Protein AF-A0A7H4MBC1-F1 (afdb_monomer_lite)

Organism: Klebsiella variicola (NCBI:txid244366)

Secondary structure (DSSP, 8-state):
---HHHHHHHHHHHTT-----PPPP--HHHHHHHH-S-HHHHHHHHHHHHHHHHHHHHHHH-S-PPPHHHHHHHHHTSHHHHHHHHHHHHHHT--HHHHHHHHHHHHHHHS----HHHHHHHHHHHHHHHHHHSS-----SHHHHHHHHHTT---------S-THHHHHHHHHHHHTTPPPPPEEEEGGG--TTHHHHHHHTTEEEEPS--

pLDDT: mean 73.04, std 11.77, range [39.78, 94.0]

Foldseek 3Di:
DQDPVRVVCCCVQCVVPDDDDDDPDDDPVVQCVVPNDDPVSVVVVVVVVVVLVVLLCCQQPNDPDDDLVVVLVVQCPDPVNLVVLVVCCVVVVHDSVVSSVVVVVVSVQLQLQQDPSLVSVLLVVVVVVCVVPDPDDDDPPVVVVSVCSSVVHDDDDDFPPPDPCRLVVQQSVCNVSSGQRDQAADECVQCDPPRNSSNSNNRYHYDDPPD

Structure (mmCIF, N/CA/C/O backbone):
data_AF-A0A7H4MBC1-F1
#
_entry.id   AF-A0A7H4MBC1-F1
#
loop_
_atom_site.group_PDB
_atom_site.id
_atom_site.type_symbol
_atom_site.label_atom_id
_atom_site.label_alt_id
_atom_site.label_comp_id
_atom_site.label_asym_id
_atom_site.label_entity_id
_atom_site.label_seq_id
_atom_site.pdbx_PDB_ins_code
_atom_site.Cartn_x
_atom_site.Cartn_y
_atom_site.Cartn_z
_atom_site.occupancy
_atom_site.B_iso_or_equiv
_atom_site.auth_seq_id
_atom_site.auth_comp_id
_atom_site.auth_asym_id
_atom_site.auth_atom_id
_atom_site.pdbx_PDB_model_num
ATOM 1 N N . MET A 1 1 ? 26.254 13.113 8.408 1.00 47.31 1 MET A N 1
ATOM 2 C CA . MET A 1 1 ? 26.880 11.975 7.694 1.00 47.31 1 MET A CA 1
ATOM 3 C C . MET A 1 1 ? 26.847 10.759 8.611 1.00 47.31 1 MET A C 1
ATOM 5 O O . MET A 1 1 ? 27.118 10.934 9.789 1.00 47.31 1 MET A O 1
ATOM 9 N N . LEU A 1 2 ? 26.464 9.575 8.117 1.00 55.81 2 LEU A N 1
ATOM 10 C CA . LEU A 1 2 ? 26.392 8.352 8.937 1.00 55.81 2 LEU A CA 1
ATOM 11 C C . LEU A 1 2 ? 27.801 7.874 9.322 1.00 55.81 2 LEU A C 1
ATOM 13 O O . LEU A 1 2 ? 28.687 7.819 8.464 1.00 55.81 2 LEU A O 1
ATOM 17 N N . ASN A 1 3 ? 27.989 7.521 10.593 1.00 81.06 3 ASN A N 1
ATOM 18 C CA . ASN A 1 3 ? 29.262 7.048 11.136 1.00 81.06 3 ASN A CA 1
ATOM 19 C C . ASN A 1 3 ? 29.604 5.626 10.634 1.00 81.06 3 ASN A C 1
ATOM 21 O O . ASN A 1 3 ? 28.724 4.920 10.143 1.00 81.06 3 ASN A O 1
ATOM 25 N N . GLY A 1 4 ? 30.858 5.173 10.754 1.00 77.12 4 GLY A N 1
ATOM 26 C CA . GLY A 1 4 ? 31.316 3.884 10.187 1.00 77.12 4 GLY A CA 1
ATOM 27 C C . GLY A 1 4 ? 30.490 2.660 10.617 1.00 77.12 4 GLY A C 1
ATOM 28 O O . GLY A 1 4 ? 30.094 1.850 9.782 1.00 77.12 4 GLY A O 1
ATOM 29 N N . ILE A 1 5 ? 30.122 2.591 11.899 1.00 77.69 5 ILE A N 1
ATOM 30 C CA . ILE A 1 5 ? 29.246 1.543 12.452 1.00 77.69 5 ILE A CA 1
ATOM 31 C C . ILE A 1 5 ? 27.829 1.652 11.872 1.00 77.69 5 ILE A C 1
ATOM 33 O O . ILE A 1 5 ? 27.238 0.657 11.462 1.00 77.69 5 ILE A O 1
ATOM 37 N N . GLN A 1 6 ? 27.298 2.872 11.755 1.00 68.88 6 GLN A N 1
ATOM 38 C CA . GLN A 1 6 ? 25.982 3.103 11.156 1.00 68.88 6 GLN A CA 1
ATOM 39 C C . GLN A 1 6 ? 25.966 2.727 9.670 1.00 68.88 6 GLN A C 1
ATOM 41 O O . GLN A 1 6 ? 24.972 2.191 9.197 1.00 68.88 6 GLN A O 1
ATOM 46 N N . LYS A 1 7 ? 27.066 2.949 8.937 1.00 71.12 7 LYS A N 1
ATOM 47 C CA . LYS A 1 7 ? 27.222 2.484 7.552 1.00 71.12 7 LYS A CA 1
ATOM 48 C C . LYS A 1 7 ? 27.281 0.962 7.469 1.00 71.12 7 LYS A C 1
ATOM 50 O O . LYS A 1 7 ? 26.636 0.405 6.593 1.00 71.12 7 LYS A O 1
ATOM 55 N N . PHE A 1 8 ? 27.992 0.291 8.373 1.00 75.44 8 PHE A N 1
ATOM 56 C CA . PHE A 1 8 ? 28.037 -1.173 8.410 1.00 75.44 8 PHE A CA 1
ATOM 57 C C . PHE A 1 8 ? 26.649 -1.781 8.650 1.00 75.44 8 PHE A C 1
ATOM 59 O O . PHE A 1 8 ? 26.234 -2.673 7.908 1.00 75.44 8 PHE A O 1
ATOM 66 N N . PHE A 1 9 ? 25.894 -1.257 9.621 1.00 70.44 9 PHE A N 1
ATOM 67 C CA . PHE A 1 9 ? 24.509 -1.678 9.843 1.00 70.44 9 PHE A CA 1
ATOM 68 C C . PHE A 1 9 ? 23.598 -1.294 8.678 1.00 70.44 9 PHE A C 1
ATOM 70 O O . PHE A 1 9 ? 22.796 -2.117 8.256 1.00 70.44 9 PHE A O 1
ATOM 77 N N . ALA A 1 10 ? 23.751 -0.104 8.095 1.00 62.47 10 ALA A N 1
ATOM 78 C CA . ALA A 1 10 ? 22.976 0.297 6.924 1.00 62.47 10 ALA A CA 1
ATOM 79 C C . ALA A 1 10 ? 23.251 -0.609 5.714 1.00 62.47 10 ALA A C 1
ATOM 81 O O . ALA A 1 10 ? 22.317 -1.018 5.043 1.00 62.47 10 ALA A O 1
ATOM 82 N N . VAL A 1 11 ? 24.501 -0.985 5.447 1.00 69.94 11 VAL A N 1
ATOM 83 C CA . VAL A 1 11 ? 24.854 -1.889 4.339 1.00 69.94 11 VAL A CA 1
ATOM 84 C C . VAL A 1 11 ? 24.422 -3.323 4.638 1.00 69.94 11 VAL A C 1
ATOM 86 O O . VAL A 1 11 ? 23.877 -3.989 3.766 1.00 69.94 11 VAL A O 1
ATOM 89 N N . SER A 1 12 ? 24.580 -3.799 5.870 1.00 66.69 12 SER A N 1
ATOM 90 C CA . SER A 1 12 ? 24.133 -5.147 6.246 1.00 66.69 12 SER A CA 1
ATOM 91 C C . SER A 1 12 ? 22.605 -5.266 6.247 1.00 66.69 12 SER A C 1
ATOM 93 O O . SER A 1 12 ? 22.066 -6.324 5.928 1.00 66.69 12 SER A O 1
ATOM 95 N N . TRP A 1 13 ? 21.898 -4.181 6.583 1.00 57.72 13 TRP A N 1
ATOM 96 C CA . TRP A 1 13 ? 20.441 -4.161 6.689 1.00 57.72 13 TRP A CA 1
ATOM 97 C C . TRP A 1 13 ? 19.730 -3.761 5.394 1.00 57.72 13 TRP A C 1
ATOM 99 O O . TRP A 1 13 ? 18.677 -4.330 5.132 1.00 57.72 13 TRP A O 1
ATOM 109 N N . LEU A 1 14 ? 20.273 -2.819 4.609 1.00 55.97 14 LEU A N 1
ATOM 110 C CA . LEU A 1 14 ? 19.694 -2.319 3.348 1.00 55.97 14 LEU A CA 1
ATOM 111 C C . LEU A 1 14 ? 20.441 -2.784 2.086 1.00 55.97 14 LEU A C 1
ATOM 113 O O . LEU A 1 14 ? 19.895 -2.695 0.991 1.00 55.97 14 LEU A O 1
ATOM 117 N N . GLY A 1 15 ? 21.687 -3.250 2.192 1.00 49.84 15 GLY A N 1
ATOM 118 C CA . GLY A 1 15 ? 22.551 -3.486 1.027 1.00 49.84 15 GLY A CA 1
ATOM 119 C C . GLY A 1 15 ? 22.151 -4.675 0.152 1.00 49.84 15 GLY A C 1
ATOM 120 O O . GLY A 1 15 ? 22.564 -4.732 -1.001 1.00 49.84 15 GLY A O 1
ATOM 121 N N . ARG A 1 16 ? 21.332 -5.603 0.662 1.00 57.72 16 ARG A N 1
ATOM 122 C CA . ARG A 1 16 ? 20.803 -6.746 -0.107 1.00 57.72 16 ARG A CA 1
ATOM 123 C C . ARG A 1 16 ? 19.420 -6.498 -0.713 1.00 57.72 16 ARG A C 1
ATOM 125 O O . ARG A 1 16 ? 18.966 -7.300 -1.520 1.00 57.72 16 ARG A O 1
ATOM 132 N N . ASP A 1 17 ? 18.800 -5.362 -0.400 1.00 55.97 17 ASP A N 1
ATOM 133 C CA . ASP A 1 17 ? 17.381 -5.118 -0.671 1.00 55.97 17 ASP A CA 1
ATOM 134 C C . ASP A 1 17 ? 17.204 -4.093 -1.806 1.00 55.97 17 ASP A C 1
ATOM 136 O O . ASP A 1 17 ? 16.444 -3.128 -1.706 1.00 55.97 17 ASP A O 1
ATOM 140 N N . SER A 1 18 ? 17.950 -4.283 -2.900 1.00 56.34 18 SER A N 1
ATOM 141 C CA . SER A 1 18 ? 17.812 -3.484 -4.123 1.00 56.34 18 SER A CA 1
ATOM 142 C C . SER A 1 18 ? 16.904 -4.203 -5.114 1.00 56.34 18 SER A C 1
ATOM 144 O O . SER A 1 18 ? 17.347 -5.073 -5.861 1.00 56.34 18 SER A O 1
ATOM 146 N N . PHE A 1 19 ? 15.624 -3.830 -5.139 1.00 61.38 19 PHE A N 1
ATOM 147 C CA . PHE A 1 19 ? 14.699 -4.315 -6.161 1.00 61.38 19 PHE A CA 1
ATOM 148 C C . PHE A 1 19 ? 14.905 -3.520 -7.455 1.00 61.38 19 PHE A C 1
ATOM 150 O O . PHE A 1 19 ? 14.439 -2.387 -7.594 1.00 61.38 19 PHE A O 1
ATOM 157 N N . VAL A 1 20 ? 15.643 -4.102 -8.399 1.00 66.25 20 VAL A N 1
ATOM 158 C CA . VAL A 1 20 ? 15.855 -3.514 -9.725 1.00 66.25 20 VAL A CA 1
ATOM 159 C C . VAL A 1 20 ? 14.821 -4.086 -10.678 1.00 66.25 20 VAL A C 1
ATOM 161 O O . VAL A 1 20 ? 14.782 -5.289 -10.923 1.00 66.25 20 VAL A O 1
ATOM 164 N N . ARG A 1 21 ? 13.989 -3.209 -11.239 1.00 65.44 21 ARG A N 1
ATOM 165 C CA . ARG A 1 21 ? 12.991 -3.591 -12.233 1.00 65.44 21 ARG A CA 1
ATOM 166 C C . ARG A 1 21 ? 13.335 -3.011 -13.593 1.00 65.44 21 ARG A C 1
ATOM 168 O O . ARG A 1 21 ? 13.403 -1.794 -13.759 1.00 65.44 21 ARG A O 1
ATOM 175 N N . PHE A 1 22 ? 13.456 -3.893 -14.576 1.00 75.25 22 PHE A N 1
ATOM 176 C CA . PHE A 1 22 ? 13.603 -3.513 -15.973 1.00 75.25 22 PHE A CA 1
ATOM 177 C C . PHE A 1 22 ? 12.226 -3.372 -16.630 1.00 75.25 22 PHE A C 1
ATOM 179 O O . PHE A 1 22 ? 11.316 -4.166 -16.389 1.00 75.25 22 PHE A O 1
ATOM 186 N N . SER A 1 23 ? 12.063 -2.322 -17.432 1.00 72.81 23 SER A N 1
ATOM 187 C CA . SER A 1 23 ? 10.909 -2.156 -18.321 1.00 72.81 23 SER A CA 1
ATOM 188 C C . SER A 1 23 ? 11.228 -2.722 -19.706 1.00 72.81 23 SER A C 1
ATOM 190 O O . SER A 1 23 ? 12.409 -2.857 -20.033 1.00 72.81 23 SER A O 1
ATOM 192 N N . PRO A 1 24 ? 10.207 -3.013 -20.535 1.00 76.88 24 PRO A N 1
ATOM 193 C CA . PRO A 1 24 ? 10.423 -3.365 -21.933 1.00 76.88 24 PRO A CA 1
ATOM 194 C C . PRO A 1 24 ? 11.329 -2.343 -22.626 1.00 76.88 24 PRO A C 1
ATOM 196 O O . PRO A 1 24 ? 11.211 -1.136 -22.397 1.00 76.88 24 PRO A O 1
ATOM 199 N N . SER A 1 25 ? 12.243 -2.829 -23.463 1.00 80.00 25 SER A N 1
ATOM 200 C CA . SER A 1 25 ? 13.142 -1.971 -24.231 1.00 80.00 25 SER A CA 1
ATOM 201 C C . SER A 1 25 ? 12.354 -1.106 -25.214 1.00 80.00 25 SER A C 1
ATOM 203 O O . SER A 1 25 ? 11.499 -1.611 -25.941 1.00 80.00 25 SER A O 1
ATOM 205 N N . VAL A 1 26 ? 12.689 0.182 -25.286 1.00 79.50 26 VAL A N 1
ATOM 206 C CA . VAL A 1 26 ? 12.126 1.112 -26.272 1.00 79.50 26 VAL A CA 1
ATOM 207 C C . VAL A 1 26 ? 13.172 1.374 -27.352 1.00 79.50 26 VAL A C 1
ATOM 209 O O . VAL A 1 26 ? 14.286 1.802 -27.052 1.00 79.50 26 VAL A O 1
ATOM 212 N N . SER A 1 27 ? 12.823 1.122 -28.616 1.00 84.06 27 SER A N 1
ATOM 213 C CA . SER A 1 27 ? 13.711 1.391 -29.752 1.00 84.06 27 SER A CA 1
ATOM 214 C C . SER A 1 27 ? 13.678 2.872 -30.118 1.00 84.06 27 SER A C 1
ATOM 216 O O . SER A 1 27 ? 12.724 3.345 -30.731 1.00 84.06 27 SER A O 1
ATOM 218 N N . LEU A 1 28 ? 14.742 3.603 -29.778 1.00 82.00 28 LEU A N 1
ATOM 219 C CA . LEU A 1 28 ? 14.875 5.018 -30.141 1.00 82.00 28 LEU A CA 1
ATOM 220 C C . LEU A 1 28 ? 14.962 5.228 -31.657 1.00 82.00 28 LEU A C 1
ATOM 222 O O . LEU A 1 28 ? 14.448 6.223 -32.153 1.00 82.00 28 LEU A O 1
ATOM 226 N N . ARG A 1 29 ? 15.559 4.274 -32.387 1.00 81.75 29 ARG A N 1
ATOM 227 C CA . ARG A 1 29 ? 15.638 4.313 -33.854 1.00 81.75 29 ARG A CA 1
ATOM 228 C C . ARG A 1 29 ? 14.245 4.286 -34.473 1.00 81.75 29 ARG A C 1
ATOM 230 O O . ARG A 1 29 ? 13.903 5.183 -35.223 1.00 81.75 29 ARG A O 1
ATOM 237 N N . ARG A 1 30 ? 13.411 3.329 -34.060 1.00 82.94 30 ARG A N 1
ATOM 238 C CA . ARG A 1 30 ? 12.032 3.226 -34.551 1.00 82.94 30 ARG A CA 1
ATOM 239 C C . ARG A 1 30 ? 11.230 4.500 -34.276 1.00 82.94 30 ARG A C 1
ATOM 241 O O . ARG A 1 30 ? 10.480 4.946 -35.131 1.00 82.94 30 ARG A O 1
ATOM 248 N N . MET A 1 31 ? 11.409 5.104 -33.100 1.00 81.19 31 MET A N 1
ATOM 249 C CA . MET A 1 31 ? 10.715 6.352 -32.768 1.00 81.19 31 MET A CA 1
ATOM 250 C C . MET A 1 31 ? 11.221 7.548 -33.581 1.00 81.19 31 MET A C 1
ATOM 252 O O . MET A 1 31 ? 10.427 8.426 -33.903 1.00 81.19 31 MET A O 1
ATOM 256 N N . ALA A 1 32 ? 12.511 7.576 -33.926 1.00 82.94 32 ALA A N 1
ATOM 257 C CA . ALA A 1 32 ? 13.072 8.573 -34.831 1.00 82.94 32 ALA A CA 1
ATOM 258 C C . ALA A 1 32 ? 12.541 8.402 -36.264 1.00 82.94 32 ALA A C 1
ATOM 260 O O . ALA A 1 32 ? 12.189 9.396 -36.891 1.00 82.94 32 ALA A O 1
ATOM 261 N N . ASP A 1 33 ? 12.417 7.160 -36.736 1.00 85.88 33 ASP A N 1
ATOM 262 C CA . ASP A 1 33 ? 11.904 6.843 -38.074 1.00 85.88 33 ASP A CA 1
ATOM 263 C C . ASP A 1 33 ? 10.397 7.162 -38.207 1.00 85.88 33 ASP A C 1
ATOM 265 O O . ASP A 1 33 ? 9.963 7.688 -39.227 1.00 85.88 33 ASP A O 1
ATOM 269 N N . GLU A 1 34 ? 9.589 6.879 -37.175 1.00 82.94 34 GLU A N 1
ATOM 270 C CA . GLU A 1 34 ? 8.125 7.079 -37.196 1.00 82.94 34 GLU A CA 1
ATOM 271 C C . GLU A 1 34 ? 7.687 8.516 -36.863 1.00 82.94 34 GLU A C 1
ATOM 273 O O . GLU A 1 34 ? 6.610 8.950 -37.281 1.00 82.94 34 GLU A O 1
ATOM 278 N N . HIS A 1 35 ? 8.468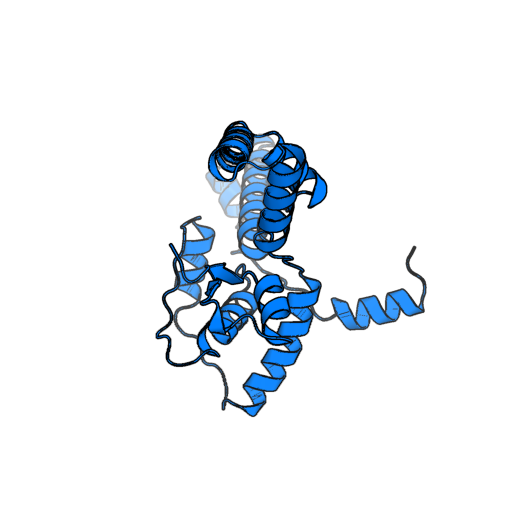 9.253 -36.068 1.00 79.94 35 HIS A N 1
ATOM 279 C CA . HIS A 1 35 ? 8.043 10.554 -35.545 1.00 79.94 35 HIS A CA 1
ATOM 280 C C . HIS A 1 35 ? 9.021 11.698 -35.802 1.00 79.94 35 HIS A C 1
ATOM 282 O O . HIS A 1 35 ? 8.592 12.840 -35.670 1.00 79.94 35 HIS A O 1
ATOM 288 N N . GLY A 1 36 ? 10.272 11.430 -36.189 1.00 83.12 36 GLY A N 1
ATOM 289 C CA . GLY A 1 36 ? 11.324 12.429 -36.405 1.00 83.12 36 GLY A CA 1
ATOM 290 C C . GLY A 1 36 ? 12.286 12.589 -35.219 1.00 83.12 36 GLY A C 1
ATOM 291 O O . GLY A 1 36 ? 12.153 11.952 -34.171 1.00 83.12 36 GLY A O 1
ATOM 292 N N . THR A 1 37 ? 13.276 13.472 -35.372 1.00 84.38 37 THR A N 1
ATOM 293 C CA . THR A 1 37 ? 14.385 13.660 -34.409 1.00 84.38 37 THR A CA 1
ATOM 294 C C . THR A 1 37 ? 14.377 15.012 -33.694 1.00 84.38 37 THR A C 1
ATOM 296 O O . THR A 1 37 ? 15.376 15.418 -33.098 1.00 84.38 37 THR A O 1
ATOM 299 N N . ASP A 1 38 ? 13.255 15.724 -33.723 1.00 85.94 38 ASP A N 1
ATOM 300 C CA . ASP A 1 38 ? 13.180 17.084 -33.201 1.00 85.94 38 ASP A CA 1
ATOM 301 C C . ASP A 1 38 ? 13.162 17.144 -31.669 1.00 85.94 38 ASP A C 1
ATOM 303 O O . ASP A 1 38 ? 12.705 16.239 -30.961 1.00 85.94 38 ASP A O 1
ATOM 307 N N . LYS A 1 39 ? 13.579 18.298 -31.134 1.00 86.81 39 LYS A N 1
ATOM 308 C CA . LYS A 1 39 ? 13.598 18.584 -29.688 1.00 86.81 39 LYS A CA 1
ATOM 309 C C . LYS A 1 39 ? 12.235 18.358 -29.019 1.00 86.81 39 LYS A C 1
ATOM 311 O O . LYS A 1 39 ? 12.179 17.930 -27.867 1.00 86.81 39 LYS A O 1
ATOM 316 N N . ILE A 1 40 ? 11.145 18.603 -29.748 1.00 84.12 40 ILE A N 1
ATOM 317 C CA . ILE A 1 40 ? 9.765 18.393 -29.286 1.00 84.12 40 ILE A CA 1
ATOM 318 C C . ILE A 1 40 ? 9.504 16.906 -29.009 1.00 84.12 40 ILE A C 1
ATOM 320 O O . ILE A 1 40 ? 8.932 16.551 -27.975 1.00 84.12 40 ILE A O 1
ATOM 324 N N . ILE A 1 41 ? 9.964 16.022 -29.894 1.00 84.81 41 ILE A N 1
ATOM 325 C CA . ILE A 1 41 ? 9.773 14.572 -29.773 1.00 84.81 41 ILE A CA 1
ATOM 326 C C . ILE A 1 41 ? 10.627 14.037 -28.630 1.00 84.81 41 ILE A C 1
ATOM 328 O O . ILE A 1 41 ? 10.113 13.312 -27.780 1.00 84.81 41 ILE A O 1
ATOM 332 N N . ALA A 1 42 ? 11.880 14.487 -28.519 1.00 85.50 42 ALA A N 1
ATOM 333 C CA . ALA A 1 42 ? 12.742 14.146 -27.388 1.00 85.50 42 ALA A CA 1
ATOM 334 C C . ALA A 1 42 ? 12.104 14.532 -26.037 1.00 85.50 42 ALA A C 1
ATOM 336 O O . ALA A 1 42 ? 12.082 13.734 -25.096 1.00 85.50 42 ALA A O 1
ATOM 337 N N . GLN A 1 43 ? 11.511 15.728 -25.940 1.00 87.00 43 GLN A N 1
ATOM 338 C CA . GLN A 1 43 ? 10.797 16.171 -24.737 1.00 87.00 43 GLN A CA 1
ATOM 339 C C . GLN A 1 43 ? 9.533 15.345 -24.464 1.00 87.00 43 GLN A C 1
ATOM 341 O O . GLN A 1 43 ? 9.264 14.995 -23.309 1.00 87.00 43 GLN A O 1
ATOM 346 N N . LYS A 1 44 ? 8.770 14.992 -25.506 1.00 85.50 44 LYS A N 1
ATOM 347 C CA . LYS A 1 44 ? 7.584 14.131 -25.390 1.00 85.50 44 LYS A CA 1
ATOM 348 C C . LYS A 1 44 ? 7.964 12.740 -24.882 1.00 85.50 44 LYS A C 1
ATOM 350 O O . LYS A 1 44 ? 7.337 12.262 -23.936 1.00 85.50 44 LYS A O 1
ATOM 355 N N . LEU A 1 45 ? 9.017 12.135 -25.433 1.00 85.69 45 LEU A N 1
ATOM 356 C CA . LEU A 1 45 ? 9.545 10.840 -24.995 1.00 85.69 45 LEU A CA 1
ATOM 357 C C . LEU A 1 45 ? 10.007 10.881 -23.542 1.00 85.69 45 LEU A C 1
ATOM 359 O O . LEU A 1 45 ? 9.602 10.035 -22.746 1.00 85.69 45 LEU A O 1
ATOM 363 N N . ALA A 1 46 ? 10.767 11.910 -23.162 1.00 86.81 46 ALA A N 1
ATOM 364 C CA . ALA A 1 46 ? 11.186 12.098 -21.778 1.00 86.81 46 ALA A CA 1
ATOM 365 C C . ALA A 1 46 ? 9.982 12.221 -20.828 1.00 86.81 46 ALA A C 1
ATOM 367 O O . ALA A 1 46 ? 9.994 11.648 -19.737 1.00 86.81 46 ALA A O 1
ATOM 368 N N . ARG A 1 47 ? 8.916 12.928 -21.231 1.00 85.81 47 ARG A N 1
ATOM 369 C CA . ARG A 1 47 ? 7.688 13.053 -20.431 1.00 85.81 47 ARG A CA 1
ATOM 370 C C . ARG A 1 47 ? 6.965 11.716 -20.279 1.00 85.81 47 ARG A C 1
ATOM 372 O O . ARG A 1 47 ? 6.591 11.367 -19.160 1.00 85.81 47 ARG A O 1
ATOM 379 N N . VAL A 1 48 ? 6.798 10.968 -21.368 1.00 85.62 48 VAL A N 1
ATOM 380 C CA . VAL A 1 48 ? 6.156 9.642 -21.348 1.00 85.62 48 VAL A CA 1
ATOM 381 C C . VAL A 1 48 ? 6.950 8.675 -20.472 1.00 85.62 48 VAL A C 1
ATOM 383 O O . VAL A 1 48 ? 6.364 8.035 -19.600 1.00 85.62 48 VAL A O 1
ATOM 386 N N . ALA A 1 49 ? 8.277 8.637 -20.616 1.00 85.44 49 ALA A N 1
ATOM 387 C CA . ALA A 1 49 ? 9.151 7.816 -19.782 1.00 85.44 49 ALA A CA 1
ATOM 388 C C . ALA A 1 49 ? 9.027 8.186 -18.296 1.00 85.44 49 ALA A C 1
ATOM 390 O O . ALA A 1 49 ? 8.828 7.310 -17.457 1.00 85.44 49 ALA A O 1
ATOM 391 N N . ARG A 1 50 ? 9.055 9.484 -17.953 1.00 85.12 50 ARG A N 1
ATOM 392 C CA . ARG A 1 50 ? 8.845 9.941 -16.566 1.00 85.12 50 ARG A CA 1
ATOM 393 C C . ARG A 1 50 ? 7.500 9.483 -16.009 1.00 85.12 50 ARG A C 1
ATOM 395 O O . ARG A 1 50 ? 7.459 9.005 -14.882 1.00 85.12 50 ARG A O 1
ATOM 402 N N . MET A 1 51 ? 6.416 9.607 -16.777 1.00 83.38 51 MET A N 1
ATOM 403 C CA . MET A 1 51 ? 5.087 9.155 -16.347 1.00 83.38 51 MET A CA 1
ATOM 404 C C . MET A 1 51 ? 5.010 7.635 -16.178 1.00 83.38 51 MET A C 1
ATOM 406 O O . MET A 1 51 ? 4.380 7.154 -15.238 1.00 83.38 51 MET A O 1
ATOM 410 N N . HIS A 1 52 ? 5.640 6.877 -17.077 1.00 83.19 52 HIS A N 1
ATOM 411 C CA . HIS A 1 52 ? 5.735 5.420 -16.992 1.00 83.19 52 HIS A CA 1
ATOM 412 C C . HIS A 1 52 ? 6.462 4.986 -15.716 1.00 83.19 52 HIS A C 1
ATOM 414 O O . HIS A 1 52 ? 5.903 4.248 -14.905 1.00 83.19 52 HIS A O 1
ATOM 420 N N . PHE A 1 53 ? 7.656 5.530 -15.471 1.00 81.81 53 PHE A N 1
ATOM 421 C CA . PHE A 1 53 ? 8.426 5.219 -14.266 1.00 81.81 53 PHE A CA 1
ATOM 422 C C . PHE A 1 53 ? 7.761 5.732 -12.985 1.00 81.81 53 PHE A C 1
ATOM 424 O O . PHE A 1 53 ? 7.849 5.074 -11.951 1.00 81.81 53 PHE A O 1
ATOM 431 N N . ALA A 1 54 ? 7.054 6.867 -13.032 1.00 78.06 54 ALA A N 1
ATOM 432 C CA . ALA A 1 54 ? 6.282 7.360 -11.894 1.00 78.06 54 ALA A CA 1
ATOM 433 C C . ALA A 1 54 ? 5.140 6.402 -11.522 1.00 78.06 54 ALA A C 1
ATOM 435 O O . ALA A 1 54 ? 4.985 6.087 -10.343 1.00 78.06 54 ALA A O 1
ATOM 436 N N . ARG A 1 55 ? 4.391 5.887 -12.509 1.00 76.44 55 ARG A N 1
ATOM 437 C CA . ARG A 1 55 ? 3.336 4.883 -12.287 1.00 76.44 55 ARG A CA 1
ATOM 438 C C . ARG A 1 55 ? 3.898 3.567 -11.762 1.00 76.44 55 ARG A C 1
ATOM 440 O O . ARG A 1 55 ? 3.377 3.037 -10.789 1.00 76.44 55 ARG A O 1
ATOM 447 N N . GLN A 1 56 ? 4.996 3.079 -12.338 1.00 73.44 56 GLN A N 1
ATOM 448 C CA . GLN A 1 56 ? 5.662 1.872 -11.839 1.00 73.44 56 GLN A CA 1
ATOM 449 C C . GLN A 1 56 ? 6.155 2.036 -10.400 1.00 73.44 56 GLN A C 1
ATOM 451 O O . GLN A 1 56 ? 5.959 1.143 -9.579 1.00 73.44 56 GLN A O 1
ATOM 456 N N . ARG A 1 57 ? 6.751 3.188 -10.075 1.00 73.44 57 ARG A N 1
ATOM 457 C CA . ARG A 1 57 ? 7.180 3.501 -8.710 1.00 73.44 57 ARG A CA 1
ATOM 458 C C . ARG A 1 57 ? 5.996 3.551 -7.750 1.00 73.44 57 ARG A C 1
ATOM 460 O O . ARG A 1 57 ? 6.111 3.026 -6.651 1.00 73.44 57 ARG A O 1
ATOM 467 N N . LEU A 1 58 ? 4.885 4.167 -8.148 1.00 70.00 58 LEU A N 1
ATOM 468 C CA . LEU A 1 58 ? 3.678 4.241 -7.324 1.00 70.00 58 LEU A CA 1
ATOM 469 C C . LEU A 1 58 ? 3.067 2.852 -7.099 1.00 70.00 58 LEU A C 1
ATOM 471 O O . LEU A 1 58 ? 2.697 2.542 -5.977 1.00 70.00 58 LEU A O 1
ATOM 475 N N . ALA A 1 59 ? 3.034 1.991 -8.117 1.00 67.88 59 ALA A N 1
ATOM 476 C CA . ALA A 1 59 ? 2.540 0.620 -7.985 1.00 67.88 59 ALA A CA 1
ATOM 477 C C . ALA A 1 59 ? 3.433 -0.273 -7.099 1.00 67.88 59 ALA A C 1
ATOM 479 O O . ALA A 1 59 ? 2.932 -1.202 -6.476 1.00 67.88 59 ALA A O 1
ATOM 480 N N . ALA A 1 60 ? 4.743 -0.002 -7.044 1.00 66.75 60 ALA A N 1
ATOM 481 C CA . ALA A 1 60 ? 5.691 -0.779 -6.242 1.00 66.75 60 ALA A CA 1
ATOM 482 C C . ALA A 1 60 ? 5.860 -0.258 -4.804 1.00 66.75 60 ALA A C 1
ATOM 484 O O . ALA A 1 60 ? 6.065 -1.040 -3.883 1.00 66.75 60 ALA A O 1
ATOM 485 N N . VAL A 1 61 ? 5.813 1.065 -4.611 1.00 65.94 61 VAL A N 1
ATOM 486 C CA . VAL A 1 61 ? 6.142 1.735 -3.335 1.00 65.94 61 VAL A CA 1
ATOM 487 C C . VAL A 1 61 ? 4.909 2.383 -2.682 1.00 65.94 61 VAL A C 1
ATOM 489 O O . VAL A 1 61 ? 4.944 2.797 -1.523 1.00 65.94 61 VAL A O 1
ATOM 492 N N . GLY A 1 62 ? 3.798 2.493 -3.403 1.00 60.50 62 GLY A N 1
ATOM 493 C CA . GLY A 1 62 ? 2.639 3.257 -2.959 1.00 60.50 62 GLY A CA 1
ATOM 494 C C . GLY A 1 62 ? 2.872 4.777 -2.996 1.00 60.50 62 GLY A C 1
ATOM 495 O O . GLY A 1 62 ? 3.966 5.262 -3.322 1.00 60.50 62 GLY A O 1
ATOM 496 N N . PRO A 1 63 ? 1.829 5.570 -2.699 1.00 61.16 63 PRO A N 1
ATOM 497 C CA . PRO A 1 63 ? 1.943 7.018 -2.595 1.00 61.16 63 PRO A CA 1
ATOM 498 C C . PRO A 1 63 ? 2.842 7.412 -1.416 1.00 61.16 63 PRO A C 1
ATOM 500 O O . PRO A 1 63 ? 2.932 6.715 -0.406 1.00 61.16 63 PRO A O 1
ATOM 503 N N . ARG A 1 64 ? 3.497 8.575 -1.515 1.00 57.66 64 ARG A N 1
ATOM 504 C CA . ARG A 1 64 ? 4.204 9.149 -0.364 1.00 57.66 64 ARG A CA 1
ATOM 505 C C . ARG A 1 64 ? 3.183 9.497 0.714 1.00 57.66 64 ARG A C 1
ATOM 507 O O . ARG A 1 64 ? 2.378 10.404 0.520 1.00 57.66 64 ARG A O 1
ATOM 514 N N . LEU A 1 65 ? 3.242 8.791 1.837 1.00 58.72 65 LEU A N 1
ATOM 515 C CA . LEU A 1 65 ? 2.420 9.101 2.997 1.00 58.72 65 LEU A CA 1
ATOM 516 C C . LEU A 1 65 ? 2.880 10.446 3.594 1.00 58.72 65 LEU A C 1
ATOM 518 O O . LEU A 1 65 ? 4.089 10.645 3.759 1.00 58.72 65 LEU A O 1
ATOM 522 N N . PRO A 1 66 ? 1.958 11.383 3.891 1.00 60.09 66 PRO A N 1
ATOM 523 C CA . PRO A 1 66 ? 2.287 12.590 4.645 1.00 60.09 66 PRO A CA 1
ATOM 524 C C . PRO A 1 66 ? 2.867 12.228 6.014 1.00 60.09 66 PRO A C 1
ATOM 526 O O . PRO A 1 66 ? 2.645 11.120 6.511 1.00 60.09 66 PRO A O 1
ATOM 529 N N . ALA A 1 67 ? 3.558 13.170 6.660 1.00 67.38 67 ALA A N 1
ATOM 530 C CA . ALA A 1 67 ? 3.902 12.988 8.063 1.00 67.38 67 ALA A CA 1
ATOM 531 C C . ALA A 1 67 ? 2.614 12.714 8.857 1.00 67.38 67 ALA A C 1
ATOM 533 O O . ALA A 1 67 ? 1.606 13.397 8.667 1.00 67.38 67 ALA A O 1
ATOM 534 N N . ARG A 1 68 ? 2.641 11.694 9.724 1.00 65.62 68 ARG A N 1
ATOM 535 C CA . ARG A 1 68 ? 1.473 11.223 10.491 1.00 65.62 68 ARG A CA 1
ATOM 536 C C . ARG A 1 68 ? 0.731 12.380 11.164 1.00 65.62 68 ARG A C 1
ATOM 538 O O . ARG A 1 68 ? -0.487 12.471 11.056 1.00 65.62 68 ARG A O 1
ATOM 545 N N . GLN A 1 69 ? 1.484 13.300 11.766 1.00 67.81 69 GLN A N 1
ATOM 546 C CA . GLN A 1 69 ? 0.934 14.472 12.440 1.00 67.81 69 GLN A CA 1
ATOM 547 C C . GLN A 1 69 ? 0.189 15.416 11.486 1.00 67.81 69 GLN A C 1
ATOM 549 O O . GLN A 1 69 ? -0.890 15.901 11.817 1.00 67.81 69 GLN A O 1
ATOM 554 N N . ASP A 1 70 ? 0.712 15.631 10.279 1.00 76.06 70 ASP A N 1
ATOM 555 C CA . ASP A 1 70 ? 0.073 16.491 9.278 1.00 76.06 70 ASP A CA 1
ATOM 556 C C . ASP A 1 70 ? -1.223 15.872 8.752 1.00 76.06 70 ASP A C 1
ATOM 558 O O . ASP A 1 70 ? -2.196 16.582 8.493 1.00 76.06 70 ASP A O 1
ATOM 562 N N . LEU A 1 71 ? -1.248 14.544 8.594 1.00 75.44 71 LEU A N 1
ATOM 563 C CA . LEU A 1 71 ? -2.452 13.813 8.206 1.00 75.44 71 LEU A CA 1
ATOM 564 C C . LEU A 1 71 ? -3.520 13.914 9.301 1.00 75.44 71 LEU A C 1
ATOM 566 O O . LEU A 1 71 ? -4.672 14.206 8.995 1.00 75.44 71 LEU A O 1
ATOM 570 N N . PHE A 1 72 ? -3.131 13.758 10.566 1.00 79.44 72 PHE A N 1
ATOM 571 C CA . PHE A 1 72 ? -4.047 13.847 11.706 1.00 79.44 72 PHE A CA 1
ATOM 572 C C . PHE A 1 72 ? -4.627 15.251 11.850 1.00 79.44 72 PHE A C 1
ATOM 574 O O . PHE A 1 72 ? -5.842 15.406 11.951 1.00 79.44 72 PHE A O 1
ATOM 581 N N . ASN A 1 73 ? -3.783 16.280 11.755 1.00 82.19 73 ASN A N 1
ATOM 582 C CA . ASN A 1 73 ? -4.223 17.673 11.796 1.00 82.19 73 ASN A CA 1
ATOM 583 C C . ASN A 1 73 ? -5.215 17.986 10.664 1.00 82.19 73 ASN A C 1
ATOM 585 O O . ASN A 1 73 ? -6.239 18.626 10.897 1.00 82.19 73 ASN A O 1
ATOM 589 N N . LYS A 1 74 ? -4.960 17.491 9.445 1.00 83.44 74 LYS A N 1
ATOM 590 C CA . LYS A 1 74 ? -5.881 17.657 8.306 1.00 83.44 74 LYS A CA 1
ATOM 591 C C . LYS A 1 74 ? -7.207 16.927 8.505 1.00 83.44 74 LYS A C 1
ATOM 593 O O . LYS A 1 74 ? -8.249 17.470 8.145 1.00 83.44 74 LYS A O 1
ATOM 598 N N . LEU A 1 75 ? -7.174 15.713 9.052 1.00 83.12 75 LEU A N 1
ATOM 599 C CA . LEU A 1 75 ? -8.373 14.920 9.320 1.00 83.12 75 LEU A CA 1
ATOM 600 C C . LEU A 1 75 ? -9.235 15.572 10.405 1.00 83.12 75 LEU A C 1
ATOM 602 O O . LEU A 1 75 ? -10.429 15.765 10.184 1.00 83.12 75 LEU A O 1
ATOM 606 N N . LEU A 1 76 ? -8.635 15.999 11.519 1.00 84.88 76 LEU A N 1
ATOM 607 C CA . LEU A 1 76 ? -9.337 16.713 12.592 1.00 84.88 76 LEU A CA 1
ATOM 608 C C . LEU A 1 76 ? -9.932 18.046 12.122 1.00 84.88 76 LEU A C 1
ATOM 610 O O . LEU A 1 76 ? -11.015 18.417 12.559 1.00 84.88 76 LEU A O 1
ATOM 614 N N . ALA A 1 77 ? -9.271 18.738 11.190 1.00 85.38 77 ALA A N 1
ATOM 615 C CA . ALA A 1 77 ? -9.792 19.965 10.586 1.00 85.38 77 ALA A CA 1
ATOM 616 C C . ALA A 1 77 ? -10.901 19.723 9.539 1.00 85.38 77 ALA A C 1
ATOM 618 O O . ALA A 1 77 ? -11.496 20.677 9.030 1.00 85.38 77 ALA A O 1
ATOM 619 N N . SER A 1 78 ? -11.183 18.469 9.167 1.00 91.44 78 SER A N 1
ATOM 620 C CA . SER A 1 78 ? -12.206 18.165 8.168 1.00 91.44 78 SER A CA 1
ATOM 621 C C . SER A 1 78 ? -13.617 18.337 8.740 1.00 91.44 78 SER A C 1
ATOM 623 O O . SER A 1 78 ? -13.917 17.915 9.855 1.00 91.44 78 SER A O 1
ATOM 625 N N . LYS A 1 79 ? -14.530 18.904 7.939 1.00 89.75 79 LYS A N 1
ATOM 626 C CA . LYS A 1 79 ? -15.930 19.122 8.350 1.00 89.75 79 LYS A CA 1
ATOM 627 C C . LYS A 1 79 ? -16.650 17.827 8.739 1.00 89.75 79 LYS A C 1
ATOM 629 O O . LYS A 1 79 ? -17.532 17.863 9.587 1.00 89.75 79 LYS A O 1
ATOM 634 N N . ALA A 1 80 ? -16.300 16.705 8.106 1.00 88.44 80 ALA A N 1
ATOM 635 C CA . ALA A 1 80 ? -16.902 15.407 8.398 1.00 88.44 80 ALA A CA 1
ATOM 636 C C . ALA A 1 80 ? -16.535 14.923 9.809 1.00 88.44 80 ALA A C 1
ATOM 638 O O . ALA A 1 80 ? -17.414 14.531 10.569 1.00 88.44 80 ALA A O 1
ATOM 639 N N . ILE A 1 81 ? -15.253 15.011 10.175 1.00 86.12 81 ILE A N 1
ATOM 640 C CA . ILE A 1 81 ? -14.774 14.583 11.493 1.00 86.12 81 ILE A CA 1
ATOM 641 C C . ILE A 1 81 ? -15.188 15.573 12.577 1.00 86.12 81 ILE A C 1
ATOM 643 O O . ILE A 1 81 ? -15.620 15.138 13.636 1.00 86.12 81 ILE A O 1
ATOM 647 N N . ALA A 1 82 ? -15.138 16.882 12.312 1.00 88.69 82 ALA A N 1
ATOM 648 C CA . ALA A 1 82 ? -15.621 17.884 13.261 1.00 88.69 82 ALA A CA 1
ATOM 649 C C . ALA A 1 82 ? -17.091 17.636 13.650 1.00 88.69 82 ALA A C 1
ATOM 651 O O . ALA A 1 82 ? -17.420 17.621 14.832 1.00 88.69 82 ALA A O 1
ATOM 652 N N . ARG A 1 83 ? -17.954 17.330 12.668 1.00 90.44 83 ARG A N 1
ATOM 653 C CA . ARG A 1 83 ? -19.350 16.939 12.927 1.00 90.44 83 ARG A CA 1
ATOM 654 C C . ARG A 1 83 ? -19.455 15.644 13.727 1.00 90.44 83 ARG A C 1
ATOM 656 O O . ARG A 1 83 ? -20.198 15.605 14.695 1.00 90.44 83 ARG A O 1
ATOM 663 N N . ALA A 1 84 ? -18.683 14.615 13.373 1.00 88.81 84 ALA A N 1
ATOM 664 C CA . ALA A 1 84 ? -18.688 13.354 14.115 1.00 88.81 84 ALA A CA 1
ATOM 665 C C . ALA A 1 84 ? -18.250 13.528 15.585 1.00 88.81 84 ALA A C 1
ATOM 667 O O . ALA A 1 84 ? -18.820 12.897 16.471 1.00 88.81 84 ALA A O 1
ATOM 668 N N . VAL A 1 85 ? -17.279 14.410 15.852 1.00 91.50 85 VAL A N 1
ATOM 669 C CA . VAL A 1 85 ? -16.835 14.763 17.212 1.00 91.50 85 VAL A CA 1
ATOM 670 C C . VAL A 1 85 ? -17.937 15.500 17.976 1.00 91.50 85 VAL A C 1
ATOM 672 O O . VAL A 1 85 ? -18.192 15.175 19.136 1.00 91.50 85 VAL A O 1
ATOM 675 N N . GLU A 1 86 ? -18.620 16.457 17.341 1.00 91.75 86 GLU A N 1
ATOM 676 C CA . GLU A 1 86 ? -19.772 17.144 17.941 1.00 91.75 86 GLU A CA 1
ATOM 677 C C . GLU A 1 86 ? -20.921 16.175 18.253 1.00 91.75 86 GLU A C 1
ATOM 679 O O . GLU A 1 86 ? -21.498 16.226 19.344 1.00 91.75 86 GLU A O 1
ATOM 684 N N . ASP A 1 87 ? -21.232 15.270 17.325 1.00 91.12 87 ASP A N 1
ATOM 685 C CA . ASP A 1 87 ? -22.285 14.266 17.479 1.00 91.12 87 ASP A CA 1
ATOM 686 C C . ASP A 1 87 ? -21.948 13.273 18.599 1.00 91.12 87 ASP A C 1
ATOM 688 O O . ASP A 1 87 ? -22.808 12.955 19.425 1.00 91.12 87 ASP A O 1
ATOM 692 N N . GLU A 1 88 ? -20.689 12.834 18.700 1.00 88.19 88 GLU A N 1
ATOM 693 C CA . GLU A 1 88 ? -20.224 11.977 19.793 1.00 88.19 88 GLU A CA 1
ATOM 694 C C . GLU A 1 88 ? -20.299 12.698 21.144 1.00 88.19 88 GLU A C 1
ATOM 696 O O . GLU A 1 88 ? -20.798 12.122 22.117 1.00 88.19 88 GLU A O 1
ATOM 701 N N . ALA A 1 89 ? -19.862 13.961 21.205 1.00 93.62 89 ALA A N 1
ATOM 702 C CA . ALA A 1 89 ? -19.934 14.773 22.417 1.00 93.62 89 ALA A CA 1
ATOM 703 C C . ALA A 1 89 ? -21.382 14.913 22.911 1.00 93.62 89 ALA A C 1
ATOM 705 O O . ALA A 1 89 ? -21.657 14.710 24.098 1.00 93.62 89 ALA A O 1
ATOM 706 N N . ARG A 1 90 ? -22.323 15.182 21.995 1.00 92.31 90 ARG A N 1
ATOM 707 C CA . ARG A 1 90 ? -23.760 15.288 22.301 1.00 92.31 90 ARG A CA 1
ATOM 708 C C . ARG A 1 90 ? -24.363 13.953 22.723 1.00 92.31 90 ARG A C 1
ATOM 710 O O . ARG A 1 90 ? -25.037 13.892 23.750 1.00 92.31 90 ARG A O 1
ATOM 717 N N . SER A 1 91 ? -24.121 12.894 21.953 1.00 91.94 91 SER A N 1
ATOM 718 C CA . SER A 1 91 ? -24.711 11.570 22.178 1.00 91.94 91 SER A CA 1
ATOM 719 C C . SER A 1 91 ? -24.234 10.949 23.492 1.00 91.94 91 SER A C 1
ATOM 721 O O . SER A 1 91 ? -25.045 10.495 24.300 1.00 91.94 91 SER A O 1
ATOM 723 N N . LYS A 1 92 ? -22.921 10.991 23.748 1.00 88.75 92 LYS A N 1
ATOM 724 C CA . LYS A 1 92 ? -22.308 10.399 24.946 1.00 88.75 92 LYS A CA 1
ATOM 725 C C . LYS A 1 92 ? -22.272 11.350 26.144 1.00 88.75 92 LYS A C 1
ATOM 727 O O . LYS A 1 92 ? -21.823 10.940 27.211 1.00 88.75 92 LYS A O 1
ATOM 732 N N . LYS A 1 93 ? -22.744 12.595 25.986 1.00 92.88 93 LYS A N 1
ATOM 733 C CA . LYS A 1 93 ? -22.722 13.656 27.012 1.00 92.88 93 LYS A CA 1
ATOM 734 C C . LYS A 1 93 ? -21.326 13.869 27.612 1.00 92.88 93 LYS A C 1
ATOM 736 O O . LYS A 1 93 ? -21.172 14.025 28.821 1.00 92.88 93 LYS A O 1
ATOM 741 N N . ILE A 1 94 ? -20.308 13.854 26.759 1.00 93.44 94 ILE A N 1
ATOM 742 C CA . ILE A 1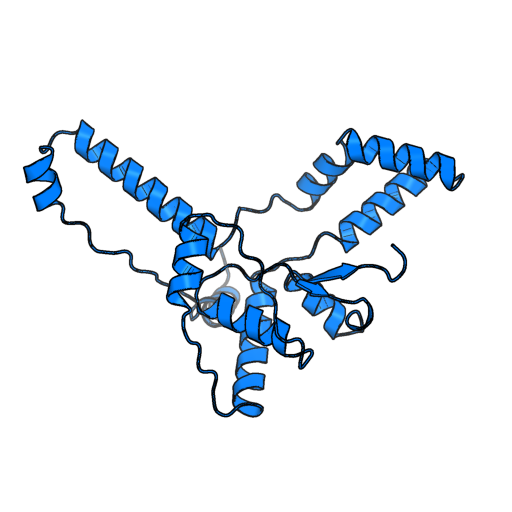 94 ? -18.912 14.098 27.137 1.00 93.44 94 ILE A CA 1
ATOM 743 C C . ILE A 1 94 ? -18.478 15.492 26.680 1.00 93.44 94 ILE A C 1
ATOM 745 O O . ILE A 1 94 ? -19.106 16.094 25.810 1.00 93.44 94 ILE A O 1
ATOM 749 N N . SER A 1 95 ? -17.397 16.021 27.258 1.00 94.00 95 SER A N 1
ATOM 750 C CA . SER A 1 95 ? -16.840 17.293 26.795 1.00 94.00 95 SER A CA 1
ATOM 751 C C . SER A 1 95 ? -16.343 17.177 25.350 1.00 94.00 95 SER A C 1
ATOM 753 O O . SER A 1 95 ? -15.887 16.115 24.919 1.00 94.00 95 SER A O 1
ATOM 755 N N . HIS A 1 96 ? -16.383 18.289 24.612 1.00 91.12 96 HIS A N 1
ATOM 756 C CA . HIS A 1 96 ? -15.850 18.347 23.248 1.00 91.12 96 HIS A CA 1
ATOM 757 C C . HIS A 1 96 ? -14.374 17.925 23.203 1.00 91.12 96 HIS A C 1
ATOM 759 O O . HIS A 1 96 ? -13.961 17.175 22.325 1.00 91.12 96 HIS A O 1
ATOM 765 N N . GLU A 1 97 ? -13.587 18.341 24.198 1.00 89.31 97 GLU A N 1
ATOM 766 C CA . GLU A 1 97 ? -12.188 17.932 24.338 1.00 89.31 97 GLU A CA 1
ATOM 767 C C . GLU A 1 97 ? -12.048 16.410 24.487 1.00 89.31 97 GLU A C 1
ATOM 769 O O . GLU A 1 97 ? -11.190 15.799 23.849 1.00 89.31 97 GLU A O 1
ATOM 774 N N . LYS A 1 98 ? -12.929 15.763 25.264 1.00 86.88 98 LYS A N 1
ATOM 775 C CA . LYS A 1 98 ? -12.903 14.308 25.430 1.00 86.88 98 LYS A CA 1
ATOM 776 C C . LYS A 1 98 ? -13.314 13.572 24.155 1.00 86.88 98 LYS A C 1
ATOM 778 O O . LYS A 1 98 ? -12.678 12.581 23.807 1.00 86.88 98 LYS A O 1
ATOM 783 N N . ALA A 1 99 ? -14.326 14.062 23.441 1.00 88.25 99 ALA A N 1
ATOM 784 C CA . ALA A 1 99 ? -14.719 13.514 22.141 1.00 88.25 99 ALA A CA 1
ATOM 785 C C . ALA A 1 99 ? -13.591 13.662 21.104 1.00 88.25 99 ALA A C 1
ATOM 787 O O . ALA A 1 99 ? -13.292 12.728 20.363 1.00 88.25 99 ALA A O 1
ATOM 788 N N . GLN A 1 100 ? -12.882 14.793 21.114 1.00 86.44 100 GLN A N 1
ATOM 789 C CA . GLN A 1 100 ? -11.719 15.007 20.256 1.00 86.44 100 GLN A CA 1
ATOM 790 C C . GLN A 1 100 ? -10.560 14.060 20.608 1.00 86.44 100 GLN A C 1
ATOM 792 O O . GLN A 1 100 ? -9.934 13.507 19.706 1.00 86.44 100 GLN A O 1
ATOM 797 N N . GLN A 1 101 ? -10.298 13.813 21.896 1.00 86.56 101 GLN A N 1
ATOM 798 C CA . GLN A 1 101 ? -9.320 12.802 22.323 1.00 86.56 101 GLN A CA 1
ATOM 799 C C . GLN A 1 101 ? -9.713 11.389 21.877 1.00 86.56 101 GLN A C 1
ATOM 801 O O . GLN A 1 101 ? -8.849 10.638 21.428 1.00 86.56 101 GLN A O 1
ATOM 806 N N . ASN A 1 102 ? -10.998 11.028 21.953 1.00 82.69 102 ASN A N 1
ATOM 807 C CA . ASN A 1 102 ? -11.483 9.738 21.457 1.00 82.69 102 ASN A CA 1
ATOM 808 C C . ASN A 1 102 ? -11.273 9.609 19.942 1.00 82.69 102 ASN A C 1
ATOM 810 O O . ASN A 1 102 ? -10.796 8.576 19.478 1.00 82.69 102 ASN A O 1
ATOM 814 N N . ALA A 1 103 ? -11.567 10.665 19.178 1.00 82.69 103 ALA A N 1
ATOM 815 C CA . ALA A 1 103 ? -11.319 10.694 17.741 1.00 82.69 103 ALA A CA 1
ATOM 816 C C . ALA A 1 103 ? -9.826 10.542 17.417 1.00 82.69 103 ALA A C 1
ATOM 818 O O . ALA A 1 103 ? -9.479 9.787 16.512 1.00 82.69 103 ALA A O 1
ATOM 819 N N . ILE A 1 104 ? -8.937 11.192 18.178 1.00 82.25 104 ILE A N 1
ATOM 820 C CA . ILE A 1 104 ? -7.484 11.010 18.044 1.00 82.25 104 ILE A CA 1
ATOM 821 C C . ILE A 1 104 ? -7.094 9.562 18.345 1.00 82.25 104 ILE A C 1
ATOM 823 O O . ILE A 1 104 ? -6.392 8.964 17.540 1.00 82.25 104 ILE A O 1
ATOM 827 N N . ALA A 1 105 ? -7.579 8.971 19.438 1.00 76.56 105 ALA A N 1
ATOM 828 C CA . ALA A 1 105 ? -7.276 7.582 19.789 1.00 76.56 105 ALA A CA 1
ATOM 829 C C . ALA A 1 105 ? -7.745 6.595 18.702 1.00 76.56 105 ALA A C 1
ATOM 831 O O . ALA A 1 105 ? -7.006 5.688 18.324 1.00 76.56 105 ALA A O 1
ATOM 832 N N . LEU A 1 106 ? -8.933 6.814 18.132 1.00 71.00 106 LEU A N 1
ATOM 833 C CA . LEU A 1 106 ? -9.447 6.038 16.999 1.00 71.00 106 LEU A CA 1
ATOM 834 C C . LEU A 1 106 ? -8.596 6.236 15.739 1.00 71.00 106 LEU A C 1
ATOM 836 O O . LEU A 1 106 ? -8.277 5.269 15.051 1.00 71.00 106 LEU A O 1
ATOM 840 N N . MET A 1 107 ? -8.179 7.468 15.436 1.00 73.44 107 MET A N 1
ATOM 841 C CA . MET A 1 107 ? -7.249 7.728 14.333 1.00 73.44 107 MET A CA 1
ATOM 842 C C . MET A 1 107 ? -5.900 7.054 14.562 1.00 73.44 107 MET A C 1
ATOM 844 O O . MET A 1 107 ? -5.330 6.514 13.620 1.00 73.44 107 MET A O 1
ATOM 848 N N . GLU A 1 108 ? -5.385 7.055 15.790 1.00 68.06 108 GLU A N 1
ATOM 849 C CA . GLU A 1 108 ? -4.157 6.350 16.151 1.00 68.06 108 GLU A CA 1
ATOM 850 C C . GLU A 1 108 ? -4.279 4.843 15.970 1.00 68.06 108 GLU A C 1
ATOM 852 O O . GLU A 1 108 ? -3.299 4.201 15.580 1.00 68.06 108 GLU A O 1
ATOM 857 N N . GLU A 1 109 ? -5.472 4.311 16.216 1.00 61.19 109 GLU A N 1
ATOM 858 C CA . GLU A 1 109 ? -5.801 2.906 16.055 1.00 61.19 109 GLU A CA 1
ATOM 859 C C . GLU A 1 109 ? -5.922 2.490 14.578 1.00 61.19 109 GLU A C 1
ATOM 861 O O . GLU A 1 109 ? -5.401 1.437 14.189 1.00 61.19 109 GLU A O 1
ATOM 866 N N . ILE A 1 110 ? -6.585 3.321 13.766 1.00 59.62 110 ILE A N 1
ATOM 867 C CA . ILE A 1 110 ? -6.848 3.094 12.334 1.00 59.62 110 ILE A CA 1
ATOM 868 C C . ILE A 1 110 ? -5.614 3.397 11.484 1.00 59.62 110 ILE A C 1
ATOM 870 O O . ILE A 1 110 ? -5.397 2.744 10.461 1.00 59.62 110 ILE A O 1
ATOM 874 N N . ALA A 1 111 ? -4.792 4.369 11.891 1.00 57.97 111 ALA A N 1
ATOM 875 C CA . ALA A 1 111 ? -3.533 4.697 11.237 1.00 57.97 111 ALA A CA 1
ATOM 876 C C . ALA A 1 111 ? -2.517 3.577 11.485 1.00 57.97 111 ALA A C 1
ATOM 878 O O . ALA A 1 111 ? -1.599 3.689 12.307 1.00 57.97 111 ALA A O 1
ATOM 879 N N . ALA A 1 112 ? -2.700 2.488 10.740 1.00 51.69 112 ALA A N 1
ATOM 880 C CA . ALA A 1 112 ? -1.745 1.422 10.541 1.00 51.69 112 ALA A CA 1
ATOM 881 C C . ALA A 1 112 ? -0.351 2.040 10.366 1.00 51.69 112 ALA A C 1
ATOM 883 O O . ALA A 1 112 ? -0.103 2.813 9.439 1.00 51.69 112 ALA A O 1
ATOM 884 N N . ASN A 1 113 ? 0.557 1.734 11.297 1.00 54.09 113 ASN A N 1
ATOM 885 C CA . ASN A 1 113 ? 1.948 2.184 11.258 1.00 54.09 113 ASN A CA 1
ATOM 886 C C . ASN A 1 113 ? 2.707 1.395 10.186 1.00 54.09 113 ASN A C 1
ATOM 888 O O . ASN A 1 113 ? 3.547 0.550 10.499 1.00 54.09 113 ASN A O 1
ATOM 892 N N . PHE A 1 114 ? 2.369 1.641 8.923 1.00 52.12 114 PHE A N 1
ATOM 893 C CA . PHE A 1 114 ? 2.983 1.004 7.770 1.00 52.12 114 PHE A CA 1
ATOM 894 C C . PHE A 1 114 ? 4.458 1.416 7.703 1.00 52.12 114 PHE A C 1
ATOM 896 O O . PHE A 1 114 ? 4.797 2.517 7.269 1.00 52.12 114 PHE A O 1
ATOM 903 N N . SER A 1 115 ? 5.345 0.555 8.200 1.00 55.53 115 SER A N 1
ATOM 904 C CA . SER A 1 115 ? 6.786 0.795 8.185 1.00 55.53 115 SER A CA 1
ATOM 905 C C . SER A 1 115 ? 7.459 -0.190 7.248 1.00 55.53 115 SER A C 1
ATOM 907 O O . SER A 1 115 ? 7.426 -1.402 7.459 1.00 55.53 115 SER A O 1
ATOM 909 N N . TYR A 1 116 ? 8.148 0.355 6.249 1.00 56.09 116 TYR A N 1
ATOM 910 C CA . TYR A 1 116 ? 9.009 -0.414 5.358 1.00 56.09 116 TYR A CA 1
ATOM 911 C C . TYR A 1 116 ? 10.071 -1.222 6.115 1.00 56.09 116 TYR A C 1
ATOM 913 O O . TYR A 1 116 ? 10.435 -2.308 5.680 1.00 56.09 116 TYR A O 1
ATOM 921 N N . GLU A 1 117 ? 10.565 -0.725 7.251 1.00 56.12 117 GLU A N 1
ATOM 922 C CA . GLU A 1 117 ? 11.491 -1.471 8.115 1.00 56.12 117 GLU A CA 1
ATOM 923 C C . GLU A 1 117 ? 10.834 -2.710 8.713 1.00 56.12 117 GLU A C 1
ATOM 925 O O . GLU A 1 117 ? 11.456 -3.771 8.774 1.00 56.12 117 GLU A O 1
ATOM 930 N N . MET A 1 118 ? 9.569 -2.589 9.112 1.00 57.97 118 MET A N 1
ATOM 931 C CA . MET A 1 118 ? 8.829 -3.692 9.706 1.00 57.97 118 MET A CA 1
ATOM 932 C C . MET A 1 118 ? 8.424 -4.740 8.667 1.00 57.97 118 MET A C 1
ATOM 934 O O . MET A 1 118 ? 8.479 -5.931 8.968 1.00 57.97 118 MET A O 1
ATOM 938 N N . ILE A 1 119 ? 8.103 -4.319 7.437 1.00 63.75 119 ILE A N 1
ATOM 939 C CA . ILE A 1 119 ? 7.910 -5.229 6.296 1.00 63.75 119 ILE A CA 1
ATOM 940 C C . ILE A 1 119 ? 9.187 -6.037 6.055 1.00 63.75 119 ILE A C 1
ATOM 942 O O . ILE A 1 119 ? 9.112 -7.256 5.994 1.00 63.75 119 ILE A O 1
ATOM 946 N N . ARG A 1 120 ? 10.364 -5.393 6.028 1.00 64.69 120 ARG A N 1
ATOM 947 C CA . ARG A 1 120 ? 11.654 -6.090 5.848 1.00 64.69 120 ARG A CA 1
ATOM 948 C C . ARG A 1 120 ? 11.964 -7.085 6.967 1.00 64.69 120 ARG A C 1
ATOM 950 O O . ARG A 1 120 ? 12.452 -8.181 6.707 1.00 64.69 120 ARG A O 1
ATOM 957 N N . LEU A 1 121 ? 11.704 -6.712 8.221 1.00 64.62 121 LEU A N 1
ATOM 958 C CA . LEU A 1 121 ? 11.902 -7.627 9.348 1.00 64.62 121 LEU A CA 1
ATOM 959 C C . LEU A 1 121 ? 10.946 -8.824 9.258 1.00 64.62 121 LEU A C 1
ATOM 961 O O . LEU A 1 121 ? 11.360 -9.964 9.461 1.00 64.62 121 LEU A O 1
ATOM 965 N N . THR A 1 122 ? 9.686 -8.556 8.920 1.00 65.50 122 THR A N 1
ATOM 966 C CA . THR A 1 122 ? 8.662 -9.586 8.739 1.00 65.50 122 THR A CA 1
ATOM 967 C C . THR A 1 122 ? 9.021 -10.507 7.580 1.00 65.50 122 THR A C 1
ATOM 969 O O . THR A 1 122 ? 8.916 -11.712 7.740 1.00 65.50 122 THR A O 1
ATOM 972 N N . ASP A 1 123 ? 9.519 -9.977 6.465 1.00 69.44 123 ASP A N 1
ATOM 973 C CA . ASP A 1 123 ? 9.952 -10.750 5.300 1.00 69.44 123 ASP A CA 1
ATOM 974 C C . ASP A 1 123 ? 11.017 -11.797 5.656 1.00 69.44 123 ASP A C 1
ATOM 976 O O . ASP A 1 123 ? 10.870 -12.974 5.337 1.00 69.44 123 ASP A O 1
ATOM 980 N N . ARG A 1 124 ? 12.040 -11.410 6.432 1.00 71.94 124 ARG A N 1
ATOM 981 C CA . ARG A 1 124 ? 13.085 -12.342 6.899 1.00 71.94 124 ARG A CA 1
ATOM 982 C C . ARG A 1 124 ? 12.533 -13.430 7.822 1.00 71.94 124 ARG A C 1
ATOM 984 O O . ARG A 1 124 ? 12.911 -14.594 7.694 1.00 71.94 124 ARG A O 1
ATOM 991 N N . ILE A 1 125 ? 11.645 -13.061 8.748 1.00 72.25 125 ILE A N 1
ATOM 992 C CA . ILE A 1 125 ? 11.008 -14.008 9.677 1.00 72.25 125 ILE A CA 1
ATOM 993 C C . ILE A 1 125 ? 10.083 -14.962 8.914 1.00 72.25 125 ILE A C 1
ATOM 995 O O . ILE A 1 125 ? 10.112 -16.172 9.148 1.00 72.25 125 ILE A O 1
ATOM 999 N N . LEU A 1 126 ? 9.281 -14.432 7.991 1.00 72.50 126 LEU A N 1
ATOM 1000 C CA . LEU A 1 126 ? 8.356 -15.200 7.169 1.00 72.50 126 LEU A CA 1
ATOM 1001 C C . LEU A 1 126 ? 9.110 -16.123 6.218 1.00 72.50 126 LEU A C 1
ATOM 1003 O O . LEU A 1 126 ? 8.778 -17.296 6.173 1.00 72.50 126 LEU A O 1
ATOM 1007 N N . GLY A 1 127 ? 10.179 -15.669 5.562 1.00 72.50 127 GLY A N 1
ATOM 1008 C CA . GLY A 1 127 ? 11.024 -16.523 4.724 1.00 72.50 127 GLY A CA 1
ATOM 1009 C C . GLY A 1 127 ? 11.602 -17.716 5.494 1.00 72.50 127 GLY A C 1
ATOM 1010 O O . GLY A 1 127 ? 11.519 -18.852 5.029 1.00 72.50 127 GLY A O 1
ATOM 1011 N N . PHE A 1 128 ? 12.113 -17.495 6.713 1.00 75.50 128 PHE A N 1
ATOM 1012 C CA . PHE A 1 128 ? 12.533 -18.594 7.595 1.00 75.50 128 PHE A CA 1
ATOM 1013 C C . PHE A 1 128 ? 11.365 -19.527 7.952 1.00 75.50 128 PHE A C 1
ATOM 1015 O O . PHE A 1 128 ? 11.496 -20.748 7.887 1.00 75.50 128 PHE A O 1
ATOM 1022 N N . THR A 1 129 ? 10.215 -18.952 8.305 1.00 76.19 129 THR A N 1
ATOM 1023 C CA . THR A 1 129 ? 9.007 -19.693 8.693 1.00 76.19 129 THR A CA 1
ATOM 1024 C C . THR A 1 129 ? 8.488 -20.552 7.540 1.00 76.19 129 THR A C 1
ATOM 1026 O O . THR A 1 129 ? 8.176 -21.723 7.737 1.00 76.19 129 THR A O 1
ATOM 1029 N N . TRP A 1 130 ? 8.464 -20.019 6.320 1.00 77.50 130 TRP A N 1
ATOM 1030 C CA . TRP A 1 130 ? 7.997 -20.716 5.129 1.00 77.50 130 TRP A CA 1
ATOM 1031 C C . TRP A 1 130 ? 8.936 -21.828 4.699 1.00 77.50 130 TRP A C 1
ATOM 1033 O O . TRP A 1 130 ? 8.457 -22.923 4.432 1.00 77.50 130 TRP A O 1
ATOM 1043 N N . ASN A 1 131 ? 10.249 -21.597 4.730 1.00 76.00 131 ASN A N 1
ATOM 1044 C CA . ASN A 1 131 ? 11.231 -22.649 4.453 1.00 76.00 131 ASN A CA 1
ATOM 1045 C C . ASN A 1 131 ? 11.174 -23.794 5.477 1.00 76.00 131 ASN A C 1
ATOM 1047 O O . ASN A 1 131 ? 11.581 -24.912 5.172 1.00 76.00 131 ASN A O 1
ATOM 1051 N N . ARG A 1 132 ? 10.681 -23.527 6.694 1.00 76.31 132 ARG A N 1
ATOM 1052 C CA . ARG A 1 132 ? 10.520 -24.536 7.748 1.00 76.31 132 ARG A CA 1
ATOM 1053 C C . ARG A 1 132 ? 9.175 -25.267 7.693 1.00 76.31 132 ARG A C 1
ATOM 1055 O O . ARG A 1 132 ? 9.128 -26.440 8.045 1.00 76.31 132 ARG A O 1
ATOM 1062 N N . LEU A 1 133 ? 8.094 -24.580 7.320 1.00 76.62 133 LEU A N 1
ATOM 1063 C CA . LEU A 1 133 ? 6.728 -25.123 7.343 1.00 76.62 133 LEU A CA 1
ATOM 1064 C C . LEU A 1 133 ? 6.265 -25.692 5.995 1.00 76.62 133 LEU A C 1
ATOM 1066 O O . LEU A 1 133 ? 5.409 -26.572 5.979 1.00 76.62 133 LEU A O 1
ATOM 1070 N N . TYR A 1 134 ? 6.811 -25.209 4.878 1.00 72.94 134 TYR A N 1
ATOM 1071 C CA . TYR A 1 134 ? 6.396 -25.587 3.527 1.00 72.94 134 TYR A CA 1
ATOM 1072 C C . TYR A 1 134 ? 7.591 -26.075 2.703 1.00 72.94 134 TYR A C 1
ATOM 1074 O O . TYR A 1 134 ? 8.702 -25.573 2.831 1.00 72.94 134 TYR A O 1
ATOM 1082 N N . GLN A 1 135 ? 7.354 -27.013 1.782 1.00 71.38 135 GLN A N 1
ATOM 1083 C CA . GLN A 1 135 ? 8.371 -27.526 0.848 1.00 71.38 135 GLN A CA 1
ATOM 1084 C C . GLN A 1 135 ? 8.628 -26.580 -0.348 1.00 71.38 135 GLN A C 1
ATOM 1086 O O . GLN A 1 135 ? 9.033 -27.015 -1.423 1.00 71.38 135 GLN A O 1
ATOM 1091 N N . GLY A 1 136 ? 8.380 -25.281 -0.166 1.00 71.94 136 GLY A N 1
ATOM 1092 C CA . GLY A 1 136 ? 8.437 -24.256 -1.207 1.00 71.94 136 GLY A CA 1
ATOM 1093 C C . GLY A 1 136 ? 7.077 -23.621 -1.503 1.00 71.94 136 GLY A C 1
ATOM 1094 O O . GLY A 1 136 ? 6.020 -24.202 -1.255 1.00 71.94 136 GLY A O 1
ATOM 1095 N N . ILE A 1 137 ? 7.114 -22.395 -2.030 1.00 77.69 137 ILE A N 1
ATOM 1096 C CA . ILE A 1 137 ? 5.930 -21.620 -2.417 1.00 77.69 137 ILE A CA 1
ATOM 1097 C C . ILE A 1 137 ? 5.945 -21.463 -3.940 1.00 77.69 137 ILE A C 1
ATOM 1099 O O . ILE A 1 137 ? 6.786 -20.749 -4.481 1.00 77.69 137 ILE A O 1
ATOM 1103 N N . ASN A 1 138 ? 4.991 -22.096 -4.626 1.00 78.06 138 ASN A N 1
ATOM 1104 C CA . ASN A 1 138 ? 4.826 -21.965 -6.075 1.00 78.06 138 ASN A CA 1
ATOM 1105 C C . ASN A 1 138 ? 3.694 -20.989 -6.399 1.00 78.06 138 ASN A C 1
ATOM 1107 O O . ASN A 1 138 ? 2.520 -21.271 -6.155 1.00 78.06 138 ASN A O 1
ATOM 1111 N N . VAL A 1 139 ? 4.047 -19.841 -6.978 1.00 80.56 139 VAL A N 1
ATOM 1112 C CA . VAL A 1 139 ? 3.092 -18.786 -7.334 1.00 80.56 139 VAL A CA 1
ATOM 1113 C C . VAL A 1 139 ? 2.780 -18.856 -8.825 1.00 80.56 139 VAL A C 1
ATOM 1115 O O . VAL A 1 139 ? 3.667 -18.710 -9.661 1.00 80.56 139 VAL A O 1
ATOM 1118 N N . HIS A 1 140 ? 1.503 -19.019 -9.158 1.00 81.19 140 HIS A N 1
ATOM 1119 C CA . HIS A 1 140 ? 1.014 -19.037 -10.537 1.00 81.19 140 HIS A CA 1
ATOM 1120 C C . HIS A 1 140 ? 0.237 -17.752 -10.846 1.00 81.19 140 HIS A C 1
ATOM 1122 O O . HIS A 1 140 ? -0.340 -17.139 -9.951 1.00 81.19 140 HIS A O 1
ATOM 1128 N N . ASN A 1 141 ? 0.200 -17.344 -12.119 1.00 80.06 141 ASN A N 1
ATOM 1129 C CA . ASN A 1 141 ? -0.595 -16.208 -12.616 1.00 80.06 141 ASN A CA 1
ATOM 1130 C C . ASN A 1 141 ? -0.285 -14.831 -11.995 1.00 80.06 141 ASN A C 1
ATOM 1132 O O . ASN A 1 141 ? -1.061 -13.889 -12.163 1.00 80.06 141 ASN A O 1
ATOM 1136 N N . ALA A 1 142 ? 0.866 -14.675 -11.337 1.00 79.62 142 ALA A N 1
ATOM 1137 C CA . ALA A 1 142 ? 1.260 -13.406 -10.725 1.00 79.62 142 ALA A CA 1
ATOM 1138 C C . ALA A 1 142 ? 1.413 -12.265 -11.753 1.00 79.62 142 ALA A C 1
ATOM 1140 O O . ALA A 1 142 ? 1.159 -11.108 -11.424 1.00 79.62 142 ALA A O 1
ATOM 1141 N N . GLU A 1 143 ? 1.762 -12.580 -13.008 1.00 77.62 143 GLU A N 1
ATOM 1142 C CA . GLU A 1 143 ? 1.858 -11.583 -14.086 1.00 77.62 143 GLU A CA 1
ATOM 1143 C C . GLU A 1 143 ? 0.529 -10.884 -14.377 1.00 77.62 143 GLU A C 1
ATOM 1145 O O . GLU A 1 143 ? 0.492 -9.666 -14.542 1.00 77.62 143 GLU A O 1
ATOM 1150 N N . ARG A 1 144 ? -0.584 -11.625 -14.383 1.00 83.0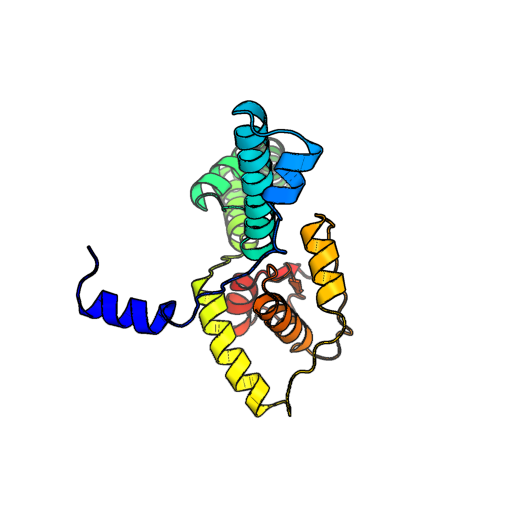0 144 ARG A N 1
ATOM 1151 C CA . ARG A 1 144 ? -1.908 -11.046 -14.645 1.00 83.00 144 ARG A CA 1
ATOM 1152 C C . ARG A 1 144 ? -2.301 -10.055 -13.553 1.00 83.00 144 ARG A C 1
ATOM 1154 O O . ARG A 1 144 ? -2.801 -8.974 -13.844 1.00 83.00 144 ARG A O 1
ATOM 1161 N N . VAL A 1 145 ? -2.037 -10.415 -12.298 1.00 81.62 145 VAL A N 1
ATOM 1162 C CA . VAL A 1 145 ? -2.290 -9.548 -11.139 1.00 81.62 145 VAL A CA 1
ATOM 1163 C C . VAL A 1 145 ? -1.416 -8.294 -11.204 1.00 81.62 145 VAL A C 1
ATOM 1165 O O . VAL A 1 145 ? -1.908 -7.189 -10.982 1.00 81.62 145 VAL A O 1
ATOM 1168 N N . ARG A 1 146 ? -0.137 -8.437 -11.584 1.00 77.00 146 ARG A N 1
ATOM 1169 C CA . ARG A 1 146 ? 0.762 -7.293 -11.793 1.00 77.00 146 ARG A CA 1
ATOM 1170 C C . ARG A 1 146 ? 0.252 -6.336 -12.858 1.00 77.00 146 ARG A C 1
ATOM 1172 O O . ARG A 1 146 ? 0.274 -5.132 -12.632 1.00 77.00 146 ARG A O 1
ATOM 1179 N N . GLN A 1 147 ? -0.170 -6.852 -14.010 1.00 78.44 147 GLN A N 1
ATOM 1180 C CA . GLN A 1 147 ? -0.684 -6.025 -15.104 1.00 78.44 147 GLN A CA 1
ATOM 1181 C C . GLN A 1 147 ? -1.893 -5.207 -14.647 1.00 78.44 147 GLN A C 1
ATOM 1183 O O . GLN A 1 147 ? -1.866 -3.986 -14.760 1.00 78.44 147 GLN A O 1
ATOM 1188 N N . LEU A 1 148 ? -2.866 -5.849 -13.993 1.00 81.69 148 LEU A N 1
ATOM 1189 C CA . LEU A 1 148 ? -4.043 -5.163 -13.452 1.00 81.69 148 LEU A CA 1
ATOM 1190 C C . LEU A 1 148 ? -3.669 -4.048 -12.461 1.00 81.69 148 LEU A C 1
ATOM 1192 O O . LEU A 1 148 ? -4.218 -2.949 -12.529 1.00 81.69 148 LEU A O 1
ATOM 1196 N N . ALA A 1 149 ? -2.693 -4.297 -11.581 1.00 76.06 149 ALA A N 1
ATOM 1197 C CA . ALA A 1 149 ? -2.215 -3.289 -10.635 1.00 76.06 149 ALA A CA 1
ATOM 1198 C C . ALA A 1 149 ? -1.498 -2.121 -11.340 1.00 76.06 149 ALA A C 1
ATOM 1200 O O . ALA A 1 149 ? -1.595 -0.974 -10.905 1.00 76.06 149 ALA A O 1
ATOM 1201 N N . HIS A 1 150 ? -0.780 -2.386 -12.436 1.00 70.38 150 HIS A N 1
ATOM 1202 C CA . HIS A 1 150 ? -0.114 -1.349 -13.234 1.00 70.38 150 HIS A CA 1
ATOM 1203 C C . HIS A 1 150 ? -1.067 -0.487 -14.042 1.00 70.38 150 HIS A C 1
ATOM 1205 O O . HIS A 1 150 ? -0.816 0.713 -14.187 1.00 70.38 150 HIS A O 1
ATOM 1211 N N . ASP A 1 151 ? -2.148 -1.083 -14.522 1.00 76.31 151 ASP A N 1
ATOM 1212 C CA . ASP A 1 151 ? -3.200 -0.382 -15.248 1.00 76.31 151 ASP A CA 1
ATOM 1213 C C . ASP A 1 151 ? -4.054 0.493 -14.310 1.00 76.31 151 ASP A C 1
ATOM 1215 O O . ASP A 1 151 ? -4.843 1.317 -14.769 1.00 76.31 151 ASP A O 1
ATOM 1219 N N . GLY A 1 152 ? -3.818 0.399 -12.995 1.00 70.19 152 GLY A N 1
ATOM 1220 C CA . GLY A 1 152 ? -4.445 1.233 -11.972 1.00 70.19 152 GLY A CA 1
ATOM 1221 C C . GLY A 1 152 ? -5.779 0.686 -11.478 1.00 70.19 152 GLY A C 1
ATOM 1222 O O . GLY A 1 152 ? -6.549 1.433 -10.878 1.00 70.19 152 GLY A O 1
ATOM 1223 N N . HIS A 1 153 ? -6.065 -0.594 -11.725 1.00 77.31 153 HIS A N 1
ATOM 1224 C CA . HIS A 1 153 ? -7.260 -1.235 -11.198 1.00 77.31 153 HIS A CA 1
ATOM 1225 C C . HIS A 1 153 ? -7.140 -1.471 -9.692 1.00 77.31 153 HIS A C 1
ATOM 1227 O O . HIS A 1 153 ? -6.091 -1.872 -9.184 1.00 77.31 153 HIS A O 1
ATOM 1233 N N . GLU A 1 154 ? -8.248 -1.269 -8.986 1.00 72.56 154 GLU A N 1
ATOM 1234 C CA . GLU A 1 154 ? -8.384 -1.703 -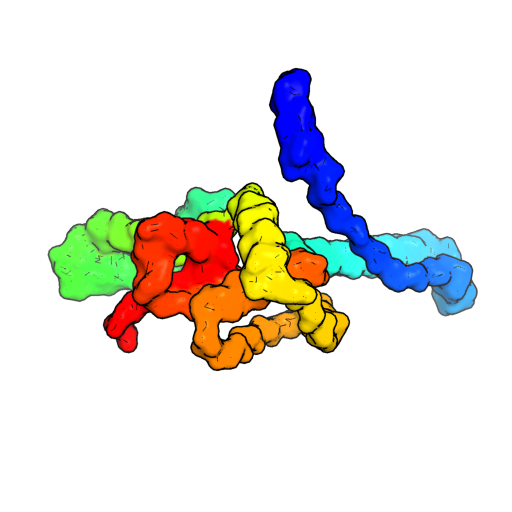7.604 1.00 72.56 154 GLU A CA 1
ATOM 1235 C C . GLU A 1 154 ? -8.563 -3.227 -7.573 1.00 72.56 154 GLU A C 1
ATOM 1237 O O . GLU A 1 154 ? -9.419 -3.779 -8.266 1.00 72.56 154 GLU A O 1
ATOM 1242 N N . ILE A 1 155 ? -7.719 -3.920 -6.804 1.00 80.12 155 ILE A N 1
ATOM 1243 C CA . ILE A 1 155 ? -7.712 -5.383 -6.727 1.00 80.12 155 ILE A CA 1
ATOM 1244 C C . ILE A 1 155 ? -8.131 -5.803 -5.326 1.00 80.12 155 ILE A C 1
ATOM 1246 O O . ILE A 1 155 ? -7.439 -5.517 -4.349 1.00 80.12 155 ILE A O 1
ATOM 1250 N N . VAL A 1 156 ? -9.236 -6.542 -5.247 1.00 80.81 156 VAL A N 1
ATOM 1251 C CA . VAL A 1 156 ? -9.703 -7.168 -4.009 1.00 80.81 156 VAL A CA 1
ATOM 1252 C C . VAL A 1 156 ? -9.244 -8.622 -3.992 1.00 80.81 156 VAL A C 1
ATOM 1254 O O . VAL A 1 156 ? -9.642 -9.423 -4.838 1.00 80.81 156 VAL A O 1
ATOM 1257 N N . TYR A 1 157 ? -8.397 -8.969 -3.024 1.00 81.25 157 TYR A N 1
ATOM 1258 C CA . TYR A 1 157 ? -7.945 -10.342 -2.821 1.00 81.25 157 TYR A CA 1
ATOM 1259 C C . TYR A 1 157 ? -8.868 -11.062 -1.842 1.00 81.25 157 TYR A C 1
ATOM 1261 O O . TYR A 1 157 ? -9.041 -10.617 -0.710 1.00 81.25 157 TYR A O 1
ATOM 1269 N N . VAL A 1 158 ? -9.412 -12.204 -2.262 1.00 80.88 158 VAL A N 1
ATOM 1270 C CA . VAL A 1 158 ? -10.268 -13.051 -1.422 1.00 80.88 158 VAL A CA 1
ATOM 1271 C C . VAL A 1 158 ? -9.550 -14.382 -1.176 1.00 80.88 158 VAL A C 1
ATOM 1273 O O . VAL A 1 158 ? -9.598 -15.270 -2.031 1.00 80.88 158 VAL A O 1
ATOM 1276 N N . PRO A 1 159 ? -8.818 -14.532 -0.057 1.00 77.31 159 PRO A N 1
ATOM 1277 C CA . PRO A 1 159 ? -8.172 -15.794 0.281 1.00 77.31 159 PRO A CA 1
ATOM 1278 C C . PRO A 1 159 ? -9.218 -16.857 0.644 1.00 77.31 159 PRO A C 1
ATOM 1280 O O . PRO A 1 159 ? -10.299 -16.547 1.135 1.00 77.31 159 PRO A O 1
ATOM 1283 N N . CYS A 1 160 ? -8.867 -18.134 0.478 1.00 70.69 160 CYS A N 1
ATOM 1284 C CA . CYS A 1 160 ? -9.736 -19.262 0.840 1.00 70.69 160 CYS A CA 1
ATOM 1285 C C . CYS A 1 160 ? -9.941 -19.440 2.365 1.00 70.69 160 CYS A C 1
ATOM 1287 O O . CYS A 1 160 ? -10.644 -20.362 2.767 1.00 70.69 160 CYS A O 1
ATOM 1289 N N . HIS A 1 161 ? -9.317 -18.592 3.194 1.00 70.88 161 HIS A N 1
ATOM 1290 C CA . HIS A 1 161 ? -9.432 -18.523 4.657 1.00 70.88 161 HIS A CA 1
ATOM 1291 C C . HIS A 1 161 ? -9.259 -19.872 5.384 1.00 70.88 161 HIS A C 1
ATOM 1293 O O . HIS A 1 161 ? -9.891 -20.138 6.408 1.00 70.88 161 HIS A O 1
ATOM 1299 N N . ARG A 1 162 ? -8.368 -20.731 4.885 1.00 72.25 162 ARG A N 1
ATOM 1300 C CA . ARG A 1 162 ? -8.079 -22.032 5.507 1.00 72.25 162 ARG A CA 1
ATOM 1301 C C . ARG A 1 162 ? -7.211 -21.884 6.746 1.00 72.25 162 ARG A C 1
ATOM 1303 O O . ARG A 1 162 ? -7.278 -22.722 7.639 1.00 72.25 162 ARG A O 1
ATOM 1310 N N . SER A 1 163 ? -6.403 -20.828 6.809 1.00 70.12 163 SER A N 1
ATOM 1311 C CA . SER A 1 163 ? -5.573 -20.541 7.972 1.00 70.12 163 SER A CA 1
ATOM 1312 C C . SER A 1 163 ? -5.309 -19.048 8.142 1.00 70.12 163 SER A C 1
ATOM 1314 O O . SER A 1 163 ? -5.352 -18.268 7.191 1.00 70.12 163 SER A O 1
ATOM 1316 N N . HIS A 1 164 ? -4.935 -18.657 9.359 1.00 66.88 164 HIS A N 1
ATOM 1317 C CA . HIS A 1 164 ? -4.377 -17.333 9.624 1.00 66.88 164 HIS A CA 1
ATOM 1318 C C . HIS A 1 164 ? -3.019 -17.095 8.926 1.00 66.88 164 HIS A C 1
ATOM 1320 O O . HIS A 1 164 ? -2.527 -15.975 8.866 1.00 66.88 164 HIS A O 1
ATOM 1326 N N . MET A 1 165 ? -2.401 -18.127 8.350 1.00 71.50 165 MET A N 1
ATOM 1327 C CA . MET A 1 165 ? -1.193 -17.954 7.544 1.00 71.50 165 MET A CA 1
ATOM 1328 C C . MET A 1 165 ? -1.506 -17.454 6.133 1.00 71.50 165 MET A C 1
ATOM 1330 O O . MET A 1 165 ? -0.625 -16.880 5.501 1.00 71.50 165 MET A O 1
ATOM 1334 N N . ASP A 1 166 ? -2.747 -17.586 5.653 1.00 73.69 166 ASP A N 1
ATOM 1335 C CA . ASP A 1 166 ? -3.108 -17.264 4.268 1.00 73.69 166 ASP A CA 1
ATOM 1336 C C . ASP A 1 166 ? -2.893 -15.776 3.954 1.00 73.69 166 ASP A C 1
ATOM 1338 O O . ASP A 1 166 ? -2.357 -15.432 2.901 1.00 73.69 166 ASP A O 1
ATOM 1342 N N . TYR A 1 167 ? -3.251 -14.880 4.880 1.00 73.00 167 TYR A N 1
ATOM 1343 C CA . TYR A 1 167 ? -3.060 -13.440 4.688 1.00 73.00 167 TYR A CA 1
ATOM 1344 C C . TYR A 1 167 ? -1.590 -13.018 4.830 1.00 73.00 167 TYR A C 1
ATOM 1346 O O . TYR A 1 167 ? -1.152 -12.094 4.146 1.00 73.00 167 TYR A O 1
ATOM 1354 N N . LEU A 1 168 ? -0.803 -13.711 5.662 1.00 73.56 168 LEU A N 1
ATOM 1355 C CA . LEU A 1 168 ? 0.641 -13.471 5.766 1.00 73.56 168 LEU A CA 1
ATOM 1356 C C . LEU A 1 168 ? 1.363 -13.927 4.505 1.00 73.56 168 LEU A C 1
ATOM 1358 O O . LEU A 1 168 ? 2.206 -13.203 3.980 1.00 73.56 168 LEU A O 1
ATOM 1362 N N . LEU A 1 169 ? 1.007 -15.110 4.010 1.00 77.19 169 LEU A N 1
ATOM 1363 C CA . LEU A 1 169 ? 1.555 -15.681 2.791 1.00 77.19 169 LEU A CA 1
ATOM 1364 C C . LEU A 1 169 ? 1.198 -14.822 1.577 1.00 77.19 169 LEU A C 1
ATOM 1366 O O . LEU A 1 169 ? 2.067 -14.547 0.756 1.00 77.19 169 LEU A O 1
ATOM 1370 N N . LEU A 1 170 ? -0.046 -14.347 1.484 1.00 78.31 170 LEU A N 1
ATOM 1371 C CA . LEU A 1 170 ? -0.473 -13.448 0.415 1.00 78.31 170 LEU A CA 1
ATOM 1372 C C . LEU A 1 170 ? 0.328 -12.138 0.430 1.00 78.31 170 LEU A C 1
ATOM 1374 O O . LEU A 1 170 ? 0.869 -11.751 -0.604 1.00 78.31 170 LEU A O 1
ATOM 1378 N N . SER A 1 171 ? 0.457 -11.487 1.590 1.00 74.44 171 SER A N 1
ATOM 1379 C CA . SER A 1 171 ? 1.259 -10.263 1.722 1.00 74.44 171 SER A CA 1
ATOM 1380 C C . SER A 1 171 ? 2.736 -10.494 1.399 1.00 74.44 171 SER A C 1
ATOM 1382 O O . SER A 1 171 ? 3.340 -9.673 0.711 1.00 74.44 171 SER A O 1
ATOM 1384 N N . TYR A 1 172 ? 3.301 -11.623 1.836 1.00 75.69 172 TYR A N 1
ATOM 1385 C CA . TYR A 1 172 ? 4.673 -12.035 1.528 1.00 75.69 172 TYR A CA 1
ATOM 1386 C C . TYR A 1 172 ? 4.883 -12.233 0.022 1.00 75.69 172 TYR A C 1
ATOM 1388 O O . TYR A 1 172 ? 5.808 -11.674 -0.564 1.00 75.69 172 TYR A O 1
ATOM 1396 N N . VAL A 1 173 ? 3.986 -12.976 -0.631 1.00 79.00 173 VAL A N 1
ATOM 1397 C CA . VAL A 1 173 ? 4.046 -13.210 -2.077 1.00 79.00 173 VAL A CA 1
ATOM 1398 C C . VAL A 1 173 ? 3.923 -11.891 -2.834 1.00 79.00 173 VAL A C 1
ATOM 1400 O O . VAL A 1 173 ? 4.745 -11.624 -3.702 1.00 79.00 173 VAL A O 1
ATOM 1403 N N . LEU A 1 174 ? 2.950 -11.039 -2.503 1.00 78.12 174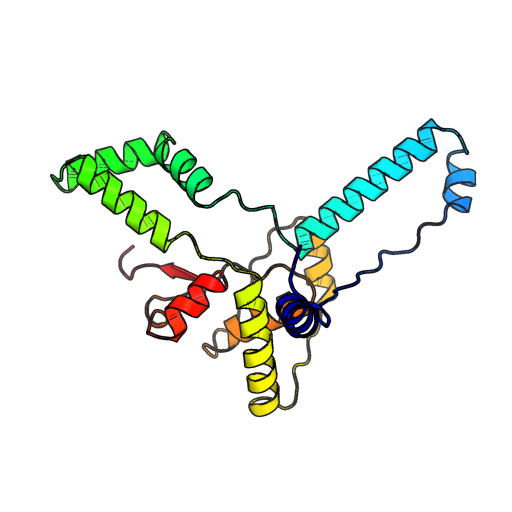 LEU A N 1
ATOM 1404 C CA . LEU A 1 174 ? 2.757 -9.756 -3.189 1.00 78.12 174 LEU A CA 1
ATOM 1405 C C . LEU A 1 174 ? 3.972 -8.835 -3.035 1.00 78.12 174 LEU A C 1
ATOM 1407 O O . LEU A 1 174 ? 4.425 -8.267 -4.031 1.00 78.12 174 LEU A O 1
ATOM 1411 N N . TYR A 1 175 ? 4.557 -8.779 -1.835 1.00 73.88 175 TYR A N 1
ATOM 1412 C CA . TYR A 1 175 ? 5.796 -8.048 -1.582 1.00 73.88 175 TYR A CA 1
ATOM 1413 C C . TYR A 1 175 ? 6.950 -8.551 -2.464 1.00 73.88 175 TYR A C 1
ATOM 1415 O O . TYR A 1 175 ? 7.589 -7.757 -3.156 1.00 73.88 175 TYR A O 1
ATOM 1423 N N . HIS A 1 176 ? 7.160 -9.870 -2.538 1.00 73.81 176 HIS A N 1
ATOM 1424 C CA . HIS A 1 176 ? 8.187 -10.472 -3.398 1.00 73.81 176 HIS A CA 1
ATOM 1425 C C . HIS A 1 176 ? 7.927 -10.298 -4.900 1.00 73.81 176 HIS A C 1
ATOM 1427 O O . HIS A 1 176 ? 8.867 -10.313 -5.693 1.00 73.81 176 HIS A O 1
ATOM 1433 N N . GLN A 1 177 ? 6.672 -10.098 -5.306 1.00 73.81 177 GLN A N 1
ATOM 1434 C CA . GLN A 1 177 ? 6.310 -9.769 -6.688 1.00 73.81 177 GLN A CA 1
ATOM 1435 C C . GLN A 1 177 ? 6.411 -8.258 -6.990 1.00 73.81 177 GLN A C 1
ATOM 1437 O O . GLN A 1 177 ? 6.089 -7.839 -8.106 1.00 73.81 177 GLN A O 1
ATOM 1442 N N . GLY A 1 178 ? 6.866 -7.439 -6.033 1.00 67.69 178 GLY A N 1
ATOM 1443 C CA . GLY A 1 178 ? 7.032 -5.992 -6.191 1.00 67.69 178 GLY A CA 1
ATOM 1444 C C . GLY A 1 178 ? 5.712 -5.218 -6.211 1.00 67.69 178 GLY A C 1
ATOM 1445 O O . GLY A 1 178 ? 5.641 -4.159 -6.836 1.00 67.69 178 GLY A O 1
ATOM 1446 N N . LEU A 1 179 ? 4.669 -5.765 -5.583 1.00 68.50 179 LEU A N 1
ATOM 1447 C CA . LEU A 1 179 ? 3.369 -5.127 -5.396 1.00 68.50 179 LEU A CA 1
ATOM 1448 C C . LEU A 1 179 ? 3.236 -4.632 -3.952 1.00 68.50 179 LEU A C 1
ATOM 1450 O O . LEU A 1 179 ? 3.771 -5.239 -3.023 1.00 68.50 179 LEU A O 1
ATOM 1454 N N . VAL A 1 180 ? 2.504 -3.532 -3.760 1.00 64.56 180 VAL A N 1
ATOM 1455 C CA . VAL A 1 180 ? 2.183 -3.039 -2.414 1.00 64.56 180 VAL A CA 1
ATOM 1456 C C . VAL A 1 180 ? 1.336 -4.095 -1.686 1.00 64.56 180 VAL A C 1
ATOM 1458 O O . VAL A 1 180 ? 0.328 -4.541 -2.243 1.00 64.56 180 VAL A O 1
ATOM 1461 N N . PRO A 1 181 ? 1.718 -4.507 -0.462 1.00 66.31 181 PRO A N 1
ATOM 1462 C CA . PRO A 1 181 ? 0.902 -5.390 0.361 1.00 66.31 181 PRO A CA 1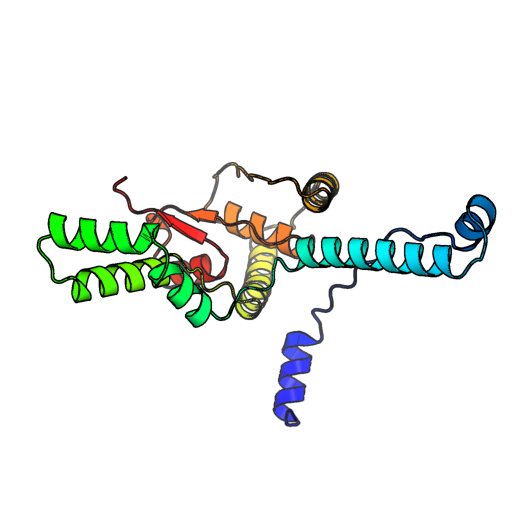
ATOM 1463 C C . PRO A 1 181 ? -0.518 -4.828 0.537 1.00 66.31 181 PRO A C 1
ATOM 1465 O O . PRO A 1 181 ? -0.666 -3.627 0.778 1.00 66.31 181 PRO A O 1
ATOM 1468 N N . PRO A 1 182 ? -1.564 -5.660 0.417 1.00 64.81 182 PRO A N 1
ATOM 1469 C CA . PRO A 1 182 ? -2.937 -5.197 0.501 1.00 64.81 182 PRO A CA 1
ATOM 1470 C C . PRO A 1 182 ? -3.271 -4.789 1.936 1.00 64.81 182 PRO A C 1
ATOM 1472 O O . PRO A 1 182 ? -2.732 -5.337 2.899 1.00 64.81 182 PRO A O 1
ATOM 1475 N N . HIS A 1 183 ? -4.219 -3.866 2.086 1.00 64.81 183 HIS A N 1
ATOM 1476 C CA . HIS A 1 183 ? -4.859 -3.661 3.378 1.00 64.81 183 HIS A CA 1
ATOM 1477 C C . HIS A 1 183 ? -5.709 -4.888 3.714 1.00 64.81 183 HIS A C 1
ATOM 1479 O O . HIS A 1 183 ? -6.552 -5.301 2.918 1.00 64.81 183 HIS A O 1
ATOM 1485 N N . ILE A 1 184 ? -5.470 -5.490 4.879 1.00 64.25 184 ILE A N 1
ATOM 1486 C CA . ILE A 1 184 ? -6.143 -6.726 5.293 1.00 64.25 184 ILE A CA 1
ATOM 1487 C C . ILE A 1 184 ? -7.232 -6.376 6.304 1.00 64.25 184 ILE A C 1
ATOM 1489 O O . ILE A 1 184 ? -6.941 -5.869 7.385 1.00 64.25 184 ILE A O 1
ATOM 1493 N N . ALA A 1 185 ? -8.483 -6.691 5.982 1.00 57.44 185 ALA A N 1
ATOM 1494 C CA . ALA A 1 185 ? -9.552 -6.698 6.972 1.00 57.44 185 ALA A CA 1
ATOM 1495 C C . ALA A 1 185 ? -9.365 -7.926 7.877 1.00 57.44 185 ALA A C 1
ATOM 1497 O O . ALA A 1 185 ? -9.573 -9.057 7.436 1.00 57.44 185 ALA A O 1
ATOM 1498 N N . ALA A 1 186 ? -8.924 -7.726 9.119 1.00 59.22 186 ALA A N 1
ATOM 1499 C CA . ALA A 1 186 ? -8.697 -8.810 10.072 1.00 59.22 186 ALA A CA 1
ATOM 1500 C C . ALA A 1 186 ? -9.736 -8.760 11.202 1.00 59.22 186 ALA A C 1
ATOM 1502 O O . ALA A 1 186 ? -10.044 -7.697 11.741 1.00 59.22 186 ALA A O 1
ATOM 1503 N N . GLY A 1 187 ? -10.278 -9.917 11.590 1.00 53.09 187 GLY A N 1
ATOM 1504 C CA . GLY A 1 187 ? -11.164 -10.005 12.754 1.00 53.09 187 GLY A CA 1
ATOM 1505 C C . GLY A 1 187 ? -10.426 -9.674 14.057 1.00 53.09 187 GLY A C 1
ATOM 1506 O O . GLY A 1 187 ? -9.234 -9.964 14.187 1.00 53.09 187 GLY A O 1
ATOM 1507 N N . ILE A 1 188 ? -11.130 -9.116 15.051 1.00 57.31 188 ILE A N 1
ATOM 1508 C CA . ILE A 1 188 ? -10.548 -8.712 16.350 1.00 57.31 188 ILE A CA 1
ATOM 1509 C C . ILE A 1 188 ? -9.822 -9.856 17.085 1.00 57.31 188 ILE A C 1
ATOM 1511 O O . ILE A 1 188 ? -8.897 -9.606 17.854 1.00 57.31 188 ILE A O 1
ATOM 1515 N N . ASN A 1 189 ? -10.176 -11.110 16.781 1.00 53.34 189 ASN A N 1
ATOM 1516 C CA . ASN A 1 189 ? -9.551 -12.324 17.318 1.00 53.34 189 ASN A CA 1
ATOM 1517 C C . ASN A 1 189 ? -8.044 -12.452 16.990 1.00 53.34 189 ASN A C 1
ATOM 1519 O O . ASN A 1 189 ? -7.338 -13.261 17.583 1.00 53.34 189 ASN A O 1
ATOM 1523 N N . LEU A 1 190 ? -7.527 -11.646 16.058 1.00 58.12 190 LEU A N 1
ATOM 1524 C CA . LEU A 1 190 ? -6.107 -11.597 15.686 1.00 58.12 190 LEU A CA 1
ATOM 1525 C C . LEU A 1 190 ? -5.331 -10.452 16.360 1.00 58.12 190 LEU A C 1
ATOM 1527 O O . LEU A 1 190 ? -4.118 -10.333 16.181 1.00 58.12 190 LEU A O 1
ATOM 1531 N N . ASN A 1 191 ? -6.002 -9.619 17.156 1.00 58.59 191 ASN A N 1
ATOM 1532 C CA . ASN A 1 191 ? -5.396 -8.503 17.874 1.00 58.59 191 ASN A CA 1
ATOM 1533 C C . ASN A 1 191 ? -4.901 -8.918 19.275 1.00 58.59 191 ASN A C 1
ATOM 1535 O O . ASN A 1 191 ? -5.303 -8.337 20.281 1.00 58.59 191 ASN A O 1
ATOM 1539 N N . PHE A 1 192 ? -4.022 -9.920 19.354 1.00 64.25 192 PHE A N 1
ATOM 1540 C CA . PHE A 1 192 ? -3.379 -10.337 20.609 1.00 64.25 192 PHE A CA 1
ATOM 1541 C C . PHE A 1 192 ? -1.887 -9.998 20.609 1.00 64.25 192 PHE A C 1
ATOM 1543 O O . PHE A 1 192 ? -1.245 -9.952 19.561 1.00 64.25 192 PHE A O 1
ATOM 1550 N N . TRP A 1 193 ? -1.301 -9.755 21.779 1.00 56.41 193 TRP A N 1
ATOM 1551 C CA . TRP A 1 193 ? 0.143 -9.543 21.883 1.00 56.41 193 TRP A CA 1
ATOM 1552 C C . TRP A 1 193 ? 0.883 -10.881 21.685 1.00 56.41 193 TRP A C 1
ATOM 1554 O O . TRP A 1 193 ? 0.500 -11.857 22.329 1.00 56.41 193 TRP A O 1
ATOM 1564 N N . PRO A 1 194 ? 1.919 -10.980 20.826 1.00 58.12 194 PRO A N 1
ATOM 1565 C CA . PRO A 1 194 ? 2.608 -9.908 20.092 1.00 58.12 194 PRO A CA 1
ATOM 1566 C C . PRO A 1 194 ? 2.128 -9.686 18.638 1.00 58.12 194 PRO A C 1
ATOM 1568 O O . PRO A 1 194 ? 2.609 -8.770 17.970 1.00 58.12 194 PRO A O 1
ATOM 1571 N N . ALA A 1 195 ? 1.214 -10.511 18.124 1.00 65.69 195 ALA A N 1
ATOM 1572 C CA . ALA A 1 195 ? 0.843 -10.557 16.708 1.00 65.69 195 ALA A CA 1
ATOM 1573 C C . ALA A 1 195 ? 0.032 -9.334 16.227 1.00 65.69 195 ALA A C 1
ATOM 1575 O O . ALA A 1 195 ? 0.277 -8.814 15.139 1.00 65.69 195 ALA A O 1
ATOM 1576 N N . GLY A 1 196 ? -0.868 -8.808 17.059 1.00 61.62 196 GLY A N 1
ATOM 1577 C CA . GLY A 1 196 ? -1.732 -7.664 16.756 1.00 61.62 196 GLY A CA 1
ATOM 1578 C C . GLY A 1 196 ? -0.957 -6.414 16.316 1.00 61.62 196 GLY A C 1
ATOM 1579 O O . GLY A 1 196 ? -1.182 -5.926 15.207 1.00 61.62 196 GLY A O 1
ATOM 1580 N N . PRO A 1 197 ? 0.006 -5.909 17.115 1.00 63.84 197 PRO A N 1
ATOM 1581 C CA . PRO A 1 197 ? 0.852 -4.779 16.724 1.00 63.84 197 PRO A CA 1
ATOM 1582 C C . PRO A 1 197 ? 1.639 -5.000 15.424 1.00 63.84 197 PRO A C 1
ATOM 1584 O O . PRO A 1 197 ? 1.870 -4.045 14.684 1.00 63.84 197 PRO A O 1
ATOM 1587 N N . ILE A 1 198 ? 2.044 -6.240 15.131 1.00 64.44 198 ILE A N 1
ATOM 1588 C CA . ILE A 1 198 ? 2.763 -6.587 13.897 1.00 64.44 198 ILE A CA 1
ATOM 1589 C C . ILE A 1 198 ? 1.807 -6.525 12.703 1.00 64.44 198 ILE A C 1
ATOM 1591 O O . ILE A 1 198 ? 2.114 -5.854 11.720 1.00 64.44 198 ILE A O 1
ATOM 1595 N N . PHE A 1 199 ? 0.622 -7.129 12.801 1.00 66.00 199 PHE A N 1
ATOM 1596 C CA . PHE A 1 199 ? -0.373 -7.099 11.728 1.00 66.00 199 PHE A CA 1
ATOM 1597 C C . PHE A 1 199 ? -0.837 -5.675 11.399 1.00 66.00 199 PHE A C 1
ATOM 1599 O O . PHE A 1 199 ? -0.915 -5.333 10.219 1.00 66.00 199 PHE A O 1
ATOM 1606 N N . ARG A 1 200 ? -1.019 -4.798 12.401 1.00 64.44 200 ARG A N 1
ATOM 1607 C CA . ARG A 1 200 ? -1.310 -3.369 12.145 1.00 64.44 200 ARG A CA 1
ATOM 1608 C C . ARG A 1 200 ? -0.191 -2.683 11.366 1.00 64.44 200 ARG A C 1
ATOM 1610 O O . ARG A 1 200 ? -0.458 -1.867 10.492 1.00 64.44 200 ARG A O 1
ATOM 1617 N N . ARG A 1 201 ? 1.073 -3.016 11.648 1.00 60.28 201 ARG A N 1
ATOM 1618 C CA . ARG A 1 201 ? 2.231 -2.473 10.911 1.00 60.28 201 ARG A CA 1
ATOM 1619 C C . ARG A 1 201 ? 2.359 -3.028 9.489 1.00 60.28 201 ARG A C 1
ATOM 1621 O O . ARG A 1 201 ? 3.038 -2.414 8.672 1.00 60.28 201 ARG A O 1
ATOM 1628 N N . LEU A 1 202 ? 1.700 -4.148 9.193 1.00 59.94 202 LEU A N 1
ATOM 1629 C CA . LEU A 1 202 ? 1.641 -4.781 7.871 1.00 59.94 202 LEU A CA 1
ATOM 1630 C C . LEU A 1 202 ? 0.404 -4.371 7.056 1.00 59.94 202 LEU A C 1
ATOM 1632 O O . LEU A 1 202 ? 0.217 -4.878 5.956 1.00 59.94 202 LEU A O 1
ATOM 1636 N N . GLY A 1 203 ? -0.419 -3.448 7.568 1.00 57.91 203 GLY A N 1
ATOM 1637 C CA . GLY A 1 203 ? -1.596 -2.932 6.863 1.00 57.91 203 GLY A CA 1
ATOM 1638 C C . GLY A 1 203 ? -2.918 -3.608 7.232 1.00 57.91 203 GLY A C 1
ATOM 1639 O O . GLY A 1 203 ? -3.918 -3.341 6.567 1.00 57.91 203 GLY A O 1
ATOM 1640 N N . ALA A 1 204 ? -2.954 -4.448 8.275 1.00 60.72 204 ALA A N 1
ATOM 1641 C CA . ALA A 1 204 ? -4.210 -4.990 8.781 1.00 60.72 204 ALA A CA 1
ATOM 1642 C C . ALA A 1 204 ? -4.987 -3.940 9.591 1.00 60.72 204 ALA A C 1
ATOM 1644 O O . ALA A 1 204 ? -4.418 -3.289 10.471 1.00 60.72 204 ALA A O 1
ATOM 1645 N N . PHE A 1 205 ? -6.285 -3.809 9.327 1.00 61.72 205 PHE A N 1
ATOM 1646 C CA . PHE A 1 205 ? -7.210 -3.053 10.168 1.00 61.72 205 PHE A CA 1
ATOM 1647 C C . PHE A 1 205 ? -8.146 -4.027 10.885 1.00 61.72 205 PHE A C 1
ATOM 1649 O O . PHE A 1 205 ? -8.642 -4.984 10.285 1.00 61.72 205 PHE A O 1
ATOM 1656 N N . PHE A 1 206 ? -8.353 -3.801 12.182 1.00 63.41 206 PHE A N 1
ATOM 1657 C CA . PHE A 1 206 ? -9.241 -4.620 12.997 1.00 63.41 206 PHE A CA 1
ATOM 1658 C C . PHE A 1 206 ? -10.599 -3.950 13.098 1.00 63.41 206 PHE A C 1
ATOM 1660 O O . PHE A 1 206 ? -10.692 -2.781 13.462 1.00 63.41 206 PHE A O 1
ATOM 1667 N N . HIS A 1 207 ? -11.648 -4.697 12.784 1.00 48.97 207 HIS A N 1
ATOM 1668 C CA . HIS A 1 207 ? -13.010 -4.217 12.933 1.00 48.97 207 HIS A CA 1
ATOM 1669 C C . HIS A 1 207 ? -13.565 -4.635 14.311 1.00 48.97 207 HIS A C 1
ATOM 1671 O O . HIS A 1 207 ? -13.419 -5.807 14.680 1.00 48.97 207 HIS A O 1
ATOM 1677 N N . PRO A 1 208 ? -14.188 -3.728 15.091 1.00 44.50 208 PRO A N 1
ATOM 1678 C CA . PRO A 1 208 ? -14.811 -4.084 16.363 1.00 44.50 208 PRO A CA 1
ATOM 1679 C C . PRO A 1 208 ? -15.995 -5.052 16.164 1.00 44.50 208 PRO A C 1
ATOM 1681 O O . PRO A 1 208 ? -16.646 -5.012 15.123 1.00 44.50 208 PRO A O 1
ATOM 1684 N N . PRO A 1 209 ? -16.319 -5.907 17.149 1.00 42.50 209 PRO A N 1
ATOM 1685 C CA . PRO A 1 209 ? -17.385 -6.912 17.043 1.00 42.50 209 PRO A CA 1
ATOM 1686 C C . PRO A 1 209 ? -18.819 -6.343 16.981 1.00 42.50 209 PRO A C 1
ATOM 1688 O O . PRO A 1 209 ? -19.770 -7.118 16.987 1.00 42.50 209 PRO A O 1
ATOM 1691 N N . HIS A 1 210 ? -18.995 -5.018 16.949 1.00 40.72 210 HIS A N 1
ATOM 1692 C CA . HIS A 1 210 ? -20.296 -4.354 17.082 1.00 40.72 210 HIS A CA 1
ATOM 1693 C C . HIS A 1 210 ? -20.503 -3.219 16.061 1.00 40.72 210 HIS A C 1
ATOM 1695 O O . HIS A 1 210 ? -20.756 -2.080 16.455 1.00 40.72 210 HIS A O 1
ATOM 1701 N N . LEU A 1 211 ? -20.397 -3.517 14.762 1.00 39.78 211 LEU A N 1
ATOM 1702 C CA . LEU A 1 211 ? -21.235 -2.823 13.771 1.00 39.78 211 LEU A CA 1
ATOM 1703 C C . LEU A 1 211 ? -22.321 -3.774 13.283 1.00 39.78 211 LEU A C 1
ATOM 1705 O O . LEU A 1 211 ? -22.013 -4.982 13.171 1.00 39.78 211 LEU A O 1
#

Sequence (211 aa):
MLNGIQKFFAVSWLGRDSFVRFSPSVSLRRMADEHGTDKIIAQKLARVARMHFARQRLAAVGPRLPARQDLFNKLLASKAIARAVEDEARSKKISHEKAQQNAIALMEEIAANFSYEMIRLTDRILGFTWNRLYQGINVHNAERVRQLAHDGHEIVYVPCHRSHMDYLLLSYVLYHQGLVPPHIAAGINLNFWPAGPIFRRLGAFFHPPHL

Radius of gyration: 22.63 Å; chains: 1; bounding box: 56×48×65 Å

InterPro domains:
  IPR002123 Phospholipid/glycerol acyltransferase [PF01553] (137-206)
  IPR022284 Glycerol-3-phosphate O-acyltransferase/Dihydroxyacetone phosphate acyltransferase [PTHR12563] (32-207)
  IPR060304 Glycerol-3-phosphate acyltransferase PlsB, N-terminal domain [PF27464] (5-62)